Protein AF-A0A484MPZ4-F1 (afdb_monomer)

Secondary structure (DSSP, 8-state):
--HHHH-SHHHHHHHHEETTEE-HHHHHHHHS------TTHHHH--TTS-HHHHHHHHHHHTT-S--TTTTTTS--S--B-TTTSSSB--HHIIIIISHHHHHHHHHHHHHTT--S--S-HHHHHHHHHH-TTS-HHHHHHHHHHHHHHHHHHHHHHHHHHHH-----HHHHHHHHHHHHHHHHHHHHGGGS-STHHHHHHHHHTT--HHHHHHHHTT-HHHHHHHHHHHHHHHHHHTTTS----------------------------------

Nearest PDB structures (foldseek):
  8yf4-assembly1_B  TM=2.398E-01  e=2.066E+00  Homo sapiens
  5n9g-assembly2_F  TM=1.614E-01  e=9.880E+00  Homo sapiens

InterPro domains:
  IPR026960 Reverse transcriptase zinc-binding domain [PF13966] (24-105)

Foldseek 3Di:
DLCVQQPDPVRVQVQQDDPRHGNPVSVCVSVDDPDDDDPCLVLLDDPLADVLLSVLVVCLVVQNQPQLVVVPVDDDPDQAQLQASPDGTGSQCLCPVPPLNLLLQVLLCVVLVHDSDPSDLCVQSVVLVVPPVDDPLSSLLSSNLSSLSSSLSSVQSCCCVPVVDDDDSVVSSVVSVVVSVVSSCVVVCVVPDDPCVVVVVVVVVDDDPVVVVVVLVPDPVSVVVCVVCVVVVCSVPVPPPPDDDDDDDDDDDDDDDDDDDDDDDDDDDDDDDDD

Structure (mmCIF, N/CA/C/O backbone):
data_AF-A0A484MPZ4-F1
#
_entry.id   AF-A0A484MPZ4-F1
#
loop_
_atom_site.group_PDB
_atom_site.id
_atom_site.type_symbol
_atom_site.label_atom_id
_atom_site.label_alt_id
_atom_site.label_comp_id
_atom_site.label_asym_id
_atom_site.label_entity_id
_atom_site.label_seq_id
_atom_site.pdbx_PDB_ins_code
_atom_site.Cartn_x
_atom_site.Cartn_y
_atom_site.Cartn_z
_atom_site.occupancy
_atom_site.B_iso_or_equiv
_atom_site.auth_seq_id
_atom_site.auth_comp_id
_atom_site.auth_asym_id
_atom_site.auth_atom_id
_atom_site.pdbx_PDB_model_num
ATOM 1 N N . MET A 1 1 ? -5.594 23.023 -32.880 1.00 50.97 1 MET A N 1
ATOM 2 C CA . MET A 1 1 ? -4.690 22.456 -31.850 1.00 50.97 1 MET A CA 1
ATOM 3 C C . MET A 1 1 ? -3.350 21.997 -32.432 1.00 50.97 1 MET A C 1
ATOM 5 O O . MET A 1 1 ? -2.337 22.459 -31.937 1.00 50.97 1 MET A O 1
ATOM 9 N N . LEU A 1 2 ? -3.315 21.161 -33.483 1.00 50.75 2 LEU A N 1
ATOM 10 C CA . LEU A 1 2 ? -2.057 20.714 -34.120 1.00 50.75 2 LEU A CA 1
ATOM 11 C C . LEU A 1 2 ? -1.232 21.858 -34.746 1.00 50.75 2 LEU A C 1
ATOM 13 O O . LEU A 1 2 ? -0.073 22.023 -34.389 1.00 50.75 2 LEU A O 1
ATOM 17 N N . LEU A 1 3 ? -1.844 22.718 -35.571 1.00 53.84 3 LEU A N 1
ATOM 18 C CA . LEU A 1 3 ? -1.164 23.888 -36.166 1.00 53.84 3 LEU A CA 1
ATOM 19 C C . LEU A 1 3 ? -0.573 24.860 -35.119 1.00 53.84 3 LEU A C 1
ATOM 21 O O . LEU A 1 3 ? 0.440 25.497 -35.370 1.00 53.84 3 LEU A O 1
ATOM 25 N N . LEU A 1 4 ? -1.152 24.918 -33.912 1.00 58.91 4 LEU A N 1
ATOM 26 C CA . LEU A 1 4 ? -0.638 25.721 -32.789 1.00 58.91 4 LEU A CA 1
ATOM 27 C C . LEU A 1 4 ? 0.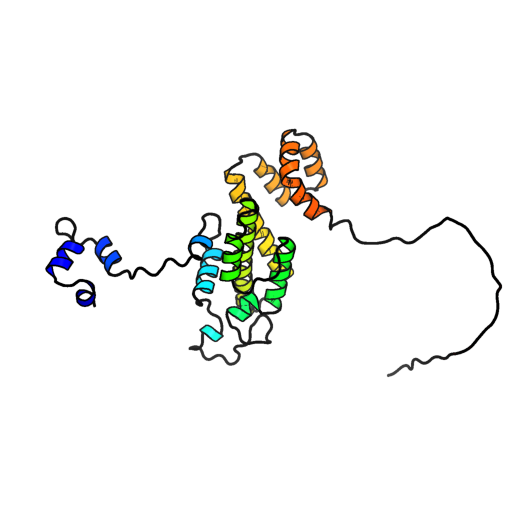593 25.104 -32.098 1.00 58.91 4 LEU A C 1
ATOM 29 O O . LEU A 1 4 ? 1.254 25.793 -31.330 1.00 58.91 4 LEU A O 1
ATOM 33 N N . LYS A 1 5 ? 0.889 23.819 -32.329 1.00 59.22 5 LYS A N 1
ATOM 34 C CA . LYS A 1 5 ? 2.083 23.132 -31.806 1.00 59.22 5 LYS A CA 1
ATOM 35 C C . LYS A 1 5 ? 3.226 23.041 -32.825 1.00 59.22 5 LYS A C 1
ATOM 37 O O . LYS A 1 5 ? 4.360 22.837 -32.4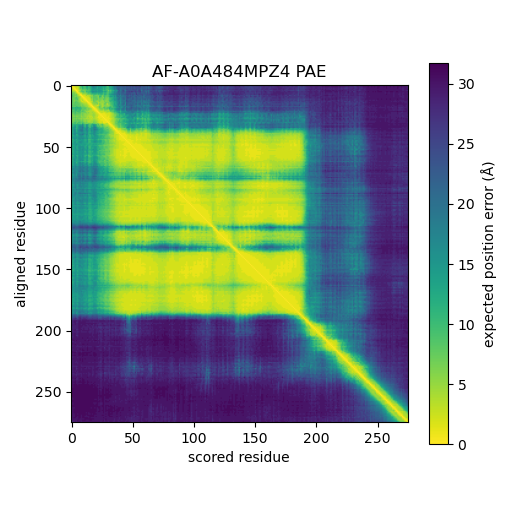06 1.00 59.22 5 LYS A O 1
ATOM 42 N N . CYS A 1 6 ? 2.926 23.105 -34.124 1.00 56.38 6 CYS A N 1
ATOM 43 C CA . CYS A 1 6 ? 3.803 22.559 -35.170 1.00 56.38 6 CYS A CA 1
ATOM 44 C C . CYS A 1 6 ? 4.086 23.502 -36.346 1.00 56.38 6 CYS A C 1
ATOM 46 O O . CYS A 1 6 ? 4.711 23.075 -37.310 1.00 56.38 6 CYS A O 1
ATOM 48 N N . GLY A 1 7 ? 3.626 24.754 -36.291 1.00 66.44 7 GLY A N 1
ATOM 49 C CA . GLY A 1 7 ? 3.920 25.732 -37.336 1.00 66.44 7 GLY A CA 1
ATOM 50 C C . GLY A 1 7 ? 3.228 25.425 -38.666 1.00 66.44 7 GLY A C 1
ATOM 51 O O . GLY A 1 7 ? 2.046 25.068 -38.704 1.00 66.44 7 GLY A O 1
ATOM 52 N N . ASN A 1 8 ? 3.952 25.640 -39.764 1.00 64.56 8 ASN A N 1
ATOM 53 C CA . ASN A 1 8 ? 3.384 25.635 -41.109 1.00 64.56 8 ASN A CA 1
ATOM 54 C C . ASN A 1 8 ? 3.116 24.219 -41.644 1.00 64.56 8 ASN A C 1
ATOM 56 O O . ASN A 1 8 ? 3.791 23.251 -41.304 1.00 64.56 8 ASN A O 1
ATOM 60 N N . ARG A 1 9 ? 2.148 24.103 -42.562 1.00 64.06 9 ARG A N 1
ATOM 61 C CA . ARG A 1 9 ? 1.716 22.816 -43.141 1.00 64.06 9 ARG A CA 1
ATOM 62 C C . ARG A 1 9 ? 2.863 21.994 -43.759 1.00 64.06 9 ARG A C 1
ATOM 64 O O . ARG A 1 9 ? 2.894 20.783 -43.577 1.00 64.06 9 ARG A O 1
ATOM 71 N N . LEU A 1 10 ? 3.812 22.652 -44.426 1.00 64.50 10 LEU A N 1
ATOM 72 C CA . LEU A 1 10 ? 4.999 22.022 -45.024 1.00 64.50 10 LEU A CA 1
ATOM 73 C C . LEU A 1 10 ? 5.975 21.444 -43.981 1.00 64.50 10 LEU A C 1
ATOM 75 O O . LEU A 1 10 ? 6.584 20.405 -44.224 1.00 64.50 10 LEU A O 1
ATOM 79 N N . GLU A 1 11 ? 6.117 22.074 -42.810 1.00 63.19 11 GLU A N 1
ATOM 80 C CA . GLU A 1 11 ? 6.886 21.492 -41.698 1.00 63.19 11 GLU A CA 1
ATOM 81 C C . GLU A 1 11 ? 6.174 20.269 -41.127 1.00 63.19 11 GLU A C 1
ATOM 83 O O . GLU A 1 11 ? 6.819 19.262 -40.848 1.00 63.19 11 GLU A O 1
ATOM 88 N N . LEU A 1 12 ? 4.845 20.329 -41.009 1.00 67.69 12 LEU A N 1
ATOM 89 C CA . LEU A 1 12 ? 4.035 19.222 -40.513 1.00 67.69 12 LEU A CA 1
ATOM 90 C C . LEU A 1 12 ? 4.122 17.987 -41.427 1.00 67.69 12 LEU A C 1
ATOM 92 O O . LEU A 1 12 ? 4.297 16.880 -40.928 1.00 67.69 12 LEU A O 1
ATOM 96 N N . GLU A 1 13 ? 4.036 18.160 -42.749 1.00 65.88 13 GLU A N 1
ATOM 97 C CA . GLU A 1 13 ? 4.144 17.058 -43.719 1.00 65.88 13 GLU A CA 1
ATOM 98 C C . GLU A 1 13 ? 5.550 16.414 -43.676 1.00 65.88 13 GLU A C 1
ATOM 100 O O . GLU A 1 13 ? 5.661 15.193 -43.562 1.00 65.88 13 GLU A O 1
ATOM 105 N N . ASN A 1 14 ? 6.623 17.213 -43.603 1.00 69.25 14 ASN A N 1
ATOM 106 C CA . ASN A 1 14 ? 7.994 16.704 -43.428 1.00 69.25 14 ASN A CA 1
ATOM 107 C C . ASN A 1 14 ? 8.241 16.032 -42.058 1.00 69.25 14 ASN A C 1
ATOM 109 O O . ASN A 1 14 ? 9.037 15.098 -41.957 1.00 69.25 14 ASN A O 1
ATOM 113 N N . GLN A 1 15 ? 7.574 16.489 -40.991 1.00 69.12 15 GLN A N 1
ATOM 114 C CA . GLN A 1 15 ? 7.695 15.914 -39.644 1.00 69.12 15 GLN A CA 1
ATOM 115 C C . GLN A 1 15 ? 6.807 14.689 -39.404 1.00 69.12 15 GLN A C 1
ATOM 117 O O . GLN A 1 15 ? 7.052 13.965 -38.440 1.00 69.12 15 GLN A O 1
ATOM 122 N N . LEU A 1 16 ? 5.779 14.451 -40.223 1.00 71.75 16 LEU A N 1
ATOM 123 C CA . LEU A 1 16 ? 4.833 13.345 -40.036 1.00 71.75 16 LEU A CA 1
ATOM 124 C C . LEU A 1 16 ? 4.977 12.223 -41.059 1.00 71.75 16 LEU A C 1
ATOM 126 O O . LEU A 1 16 ? 4.617 11.092 -40.735 1.00 71.75 16 LEU A O 1
ATOM 130 N N . CYS A 1 17 ? 5.506 12.493 -42.251 1.00 74.88 17 CYS A N 1
ATOM 131 C CA . CYS A 1 17 ? 5.631 11.474 -43.285 1.00 74.88 17 CYS A CA 1
ATOM 132 C C . CYS A 1 17 ? 6.978 10.732 -43.244 1.00 74.88 17 CYS A C 1
ATOM 134 O O . CYS A 1 17 ? 8.002 11.277 -42.829 1.00 74.88 17 CYS A O 1
ATOM 136 N N . ASP A 1 18 ? 6.977 9.480 -43.694 1.00 74.44 18 ASP A N 1
ATOM 137 C CA . ASP A 1 18 ? 8.150 8.707 -44.108 1.00 74.44 18 ASP A CA 1
ATOM 138 C C . ASP A 1 18 ? 7.922 8.307 -45.573 1.00 74.44 18 ASP A C 1
ATOM 140 O O . ASP A 1 18 ? 6.880 7.747 -45.898 1.00 74.44 18 ASP A O 1
ATOM 144 N N . LEU A 1 19 ? 8.847 8.652 -46.479 1.00 71.62 19 LEU A N 1
ATOM 145 C CA . LEU A 1 19 ? 8.739 8.378 -47.930 1.00 71.62 19 LEU A CA 1
ATOM 146 C C . LEU A 1 19 ? 7.427 8.856 -48.607 1.00 71.62 19 LEU A C 1
ATOM 148 O O . LEU A 1 19 ? 7.063 8.368 -49.671 1.00 71.62 19 LEU A O 1
ATOM 152 N N . GLY A 1 20 ? 6.741 9.841 -48.018 1.00 70.94 20 GLY A N 1
ATOM 153 C CA . GLY A 1 20 ? 5.472 10.391 -48.517 1.00 70.94 20 GLY A CA 1
ATOM 154 C C . GLY A 1 20 ? 4.212 9.818 -47.855 1.00 70.94 20 GLY A C 1
ATOM 155 O O . GLY A 1 20 ? 3.146 10.409 -48.004 1.00 70.94 20 GLY A O 1
ATOM 156 N N . GLU A 1 21 ? 4.320 8.747 -47.064 1.00 77.75 21 GLU A N 1
ATOM 157 C CA . GLU A 1 21 ? 3.202 8.189 -46.292 1.00 77.75 21 GLU A CA 1
ATOM 158 C C . GLU A 1 21 ? 3.198 8.693 -44.845 1.00 77.75 21 GLU A C 1
ATOM 160 O O . GLU A 1 21 ? 4.248 8.844 -44.221 1.00 77.75 21 GLU A O 1
ATOM 165 N N . ILE A 1 22 ? 2.010 8.937 -44.278 1.00 79.31 22 ILE A N 1
ATOM 166 C CA . ILE A 1 22 ? 1.865 9.436 -42.903 1.00 79.31 22 ILE A CA 1
ATOM 167 C C . ILE A 1 22 ? 2.247 8.338 -41.901 1.00 79.31 22 ILE A C 1
ATOM 169 O O . ILE A 1 22 ? 1.547 7.339 -41.734 1.00 79.31 22 ILE A O 1
ATOM 173 N N . SER A 1 23 ? 3.323 8.575 -41.156 1.00 83.19 23 SER A N 1
ATOM 174 C CA . SER A 1 23 ? 3.842 7.661 -40.145 1.00 83.19 23 SER A CA 1
ATOM 175 C C . SER A 1 23 ? 3.036 7.782 -38.851 1.00 83.19 23 SER A C 1
ATOM 177 O O . SER A 1 23 ? 3.178 8.745 -38.088 1.00 83.19 23 SER A O 1
ATOM 179 N N . ALA A 1 24 ? 2.191 6.786 -38.568 1.00 80.12 24 ALA A N 1
ATOM 180 C CA . ALA A 1 24 ? 1.358 6.747 -37.360 1.00 80.12 24 ALA A CA 1
ATOM 181 C C . ALA A 1 24 ? 2.177 6.919 -36.062 1.00 80.12 24 ALA A C 1
ATOM 183 O O . ALA A 1 24 ? 1.707 7.538 -35.106 1.00 80.12 24 ALA A O 1
ATOM 184 N N . THR A 1 25 ? 3.427 6.442 -36.048 1.00 80.31 25 THR A N 1
ATOM 185 C CA . THR A 1 25 ? 4.382 6.614 -34.943 1.00 80.31 25 THR A CA 1
ATOM 186 C C . THR A 1 25 ? 4.733 8.085 -34.714 1.00 80.31 25 THR A C 1
ATOM 188 O O . THR A 1 25 ? 4.654 8.559 -33.580 1.00 80.31 25 THR A O 1
ATOM 191 N N . LYS A 1 26 ? 5.060 8.835 -35.779 1.00 80.50 26 LYS A N 1
ATOM 192 C CA . LYS A 1 26 ? 5.384 10.270 -35.690 1.00 80.50 26 LYS A CA 1
ATOM 193 C C . LYS A 1 26 ? 4.167 11.086 -35.254 1.00 80.50 26 LYS A C 1
ATOM 195 O O . LYS A 1 26 ? 4.280 11.929 -34.366 1.00 80.50 26 LYS A O 1
ATOM 200 N N . VAL A 1 27 ? 2.986 10.774 -35.798 1.00 82.25 27 VAL A N 1
ATOM 201 C CA . VAL A 1 27 ? 1.707 11.380 -35.381 1.00 82.25 27 VAL A CA 1
ATOM 202 C C . VAL A 1 27 ? 1.441 11.135 -33.893 1.00 82.25 27 VAL A C 1
ATOM 204 O O . VAL A 1 27 ? 1.085 12.063 -33.162 1.00 82.25 27 VAL A O 1
ATOM 207 N N . TYR A 1 28 ? 1.646 9.904 -33.418 1.00 77.50 28 TYR A N 1
ATOM 208 C CA . TYR A 1 28 ? 1.470 9.552 -32.012 1.00 77.50 28 TYR A CA 1
ATOM 209 C C . TYR A 1 28 ? 2.444 10.309 -31.100 1.00 77.50 28 TYR A C 1
ATOM 211 O O . TYR A 1 28 ? 2.007 10.878 -30.099 1.00 77.50 28 TYR A O 1
ATOM 219 N N . ASP A 1 29 ? 3.731 10.380 -31.449 1.00 78.69 29 ASP A N 1
ATOM 220 C CA . ASP A 1 29 ? 4.737 11.107 -30.664 1.00 78.69 29 ASP A CA 1
ATOM 221 C C . ASP A 1 29 ? 4.500 12.628 -30.633 1.00 78.69 29 ASP A C 1
ATOM 223 O O . ASP A 1 29 ? 4.772 13.267 -29.615 1.00 78.69 29 ASP A O 1
ATOM 227 N N . LEU A 1 30 ? 3.935 13.200 -31.701 1.00 77.44 30 LEU A N 1
ATOM 228 C CA . LEU A 1 30 ? 3.544 14.612 -31.785 1.00 77.44 30 LEU A CA 1
ATOM 229 C C . LEU A 1 30 ? 2.331 14.941 -30.892 1.00 77.44 30 LEU A C 1
ATOM 231 O O . LEU A 1 30 ? 2.292 15.955 -30.179 1.00 77.44 30 LEU A O 1
ATOM 235 N N . LEU A 1 31 ? 1.317 14.070 -30.924 1.00 78.25 31 LEU A N 1
ATOM 236 C CA . LEU A 1 31 ? 0.109 14.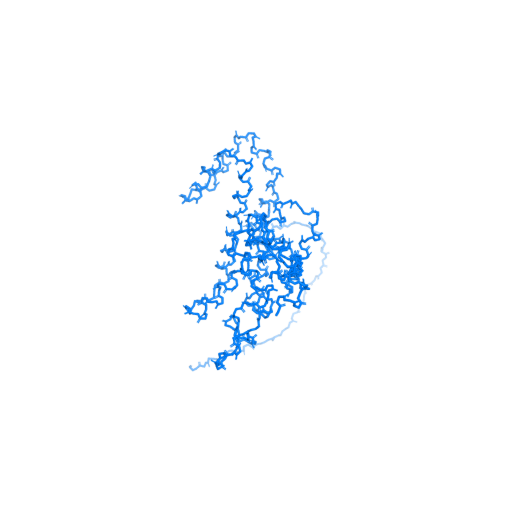191 -30.106 1.00 78.25 31 LEU A CA 1
ATOM 237 C C . LEU A 1 31 ? 0.407 13.939 -28.622 1.00 78.25 31 LEU A C 1
ATOM 239 O O . LEU A 1 31 ? -0.144 14.622 -27.751 1.00 78.25 31 LEU A O 1
ATOM 243 N N . ARG A 1 32 ? 1.308 12.998 -28.325 1.00 76.94 32 ARG A N 1
ATOM 244 C CA . ARG A 1 32 ? 1.726 12.615 -26.975 1.00 76.94 32 ARG A CA 1
ATOM 245 C C . ARG A 1 32 ? 2.478 13.749 -26.278 1.00 76.94 32 ARG A C 1
ATOM 247 O O . ARG A 1 32 ? 3.683 13.931 -26.427 1.00 76.94 32 ARG A O 1
ATOM 254 N N . THR A 1 33 ? 1.795 14.438 -25.369 1.00 71.94 33 THR A N 1
ATOM 255 C CA . THR A 1 33 ? 2.464 15.303 -24.389 1.00 71.94 33 THR A CA 1
ATOM 256 C C . THR A 1 33 ? 3.406 14.462 -23.516 1.00 71.94 33 THR A C 1
ATOM 258 O O . THR A 1 33 ? 2.961 13.634 -22.716 1.00 71.94 33 THR A O 1
ATOM 261 N N . ARG A 1 34 ? 4.722 14.669 -23.661 1.00 66.38 34 ARG A N 1
ATOM 262 C CA . ARG A 1 34 ? 5.758 14.018 -22.845 1.00 66.38 34 ARG A CA 1
ATOM 263 C C . ARG A 1 34 ? 5.712 14.561 -21.412 1.00 66.38 34 ARG A C 1
ATOM 265 O O . ARG A 1 34 ? 6.372 15.540 -21.089 1.00 66.38 34 ARG A O 1
ATOM 272 N N . ALA A 1 35 ? 4.914 13.927 -20.556 1.00 69.44 35 ALA A N 1
ATOM 273 C CA . ALA A 1 35 ? 4.897 14.223 -19.126 1.00 69.44 35 ALA A CA 1
ATOM 274 C C . ALA A 1 35 ? 6.238 13.856 -18.463 1.00 69.44 35 ALA A C 1
ATOM 276 O O . ALA A 1 35 ? 6.865 12.858 -18.827 1.00 69.44 35 ALA A O 1
ATOM 277 N N . GLU A 1 36 ? 6.645 14.630 -17.455 1.00 76.50 36 GLU A N 1
ATOM 278 C CA . GLU A 1 36 ? 7.882 14.393 -16.706 1.00 76.50 36 GLU A CA 1
ATOM 279 C C . GLU A 1 36 ? 7.947 12.979 -16.109 1.00 76.50 36 GLU A C 1
ATOM 281 O O . GLU A 1 36 ? 6.983 12.461 -15.529 1.00 76.50 36 GLU A O 1
ATOM 286 N N . VAL A 1 37 ? 9.121 12.349 -16.206 1.00 72.38 37 VAL A N 1
ATOM 287 C CA . VAL A 1 37 ? 9.344 10.986 -15.706 1.00 72.38 37 VAL A CA 1
ATOM 288 C C . VAL A 1 37 ? 9.471 11.000 -14.182 1.00 72.38 37 VAL A C 1
ATOM 290 O O . VAL A 1 37 ? 10.565 11.027 -13.620 1.00 72.38 37 VAL A O 1
ATOM 293 N N . ARG A 1 38 ? 8.325 10.941 -13.498 1.00 81.75 38 ARG A N 1
ATOM 294 C CA . ARG A 1 38 ? 8.242 10.894 -12.030 1.00 81.75 38 ARG A CA 1
ATOM 295 C C . ARG A 1 38 ? 9.093 9.743 -11.453 1.00 81.75 38 ARG A C 1
ATOM 297 O O . ARG A 1 38 ? 8.870 8.585 -11.828 1.00 81.75 38 ARG A O 1
ATOM 304 N N . PRO A 1 39 ? 10.017 9.998 -10.500 1.00 78.81 39 PRO A N 1
ATOM 305 C CA . PRO A 1 39 ? 10.964 8.991 -10.002 1.00 78.81 39 PRO A CA 1
ATOM 306 C C . PRO A 1 39 ? 10.334 7.721 -9.413 1.00 78.81 39 PRO A C 1
ATOM 308 O O . PRO A 1 39 ? 10.970 6.661 -9.394 1.00 78.81 39 PRO A O 1
ATOM 311 N N . TRP A 1 40 ? 9.103 7.795 -8.896 1.00 84.69 40 TRP A N 1
ATOM 312 C CA . TRP A 1 40 ? 8.384 6.637 -8.358 1.00 84.69 40 TRP A CA 1
ATOM 313 C C . TRP A 1 40 ? 7.971 5.625 -9.438 1.00 84.69 40 TRP A C 1
ATOM 315 O O . TRP A 1 40 ? 7.910 4.436 -9.131 1.00 84.69 40 TRP A O 1
ATOM 325 N N . MET A 1 41 ? 7.813 6.023 -10.710 1.00 87.56 41 MET A N 1
ATOM 326 C CA . MET A 1 41 ? 7.468 5.084 -11.792 1.00 87.56 41 MET A CA 1
ATOM 327 C C . MET A 1 41 ? 8.537 3.993 -11.947 1.00 87.56 41 MET A C 1
ATOM 329 O O . MET A 1 41 ? 8.226 2.805 -11.896 1.00 87.56 41 MET A O 1
ATOM 333 N N . LYS A 1 42 ? 9.820 4.379 -12.011 1.00 86.31 42 LYS A N 1
ATOM 334 C CA . LYS A 1 42 ? 10.955 3.434 -12.069 1.00 86.31 42 LYS A CA 1
ATOM 335 C C . LYS A 1 42 ? 11.117 2.585 -10.797 1.00 86.31 42 LYS A C 1
ATOM 337 O O . LYS A 1 42 ? 11.908 1.639 -10.805 1.00 86.31 42 LYS A O 1
ATOM 342 N N . ALA A 1 43 ? 10.438 2.939 -9.702 1.00 86.75 43 ALA A N 1
ATOM 343 C CA . ALA A 1 43 ? 10.475 2.202 -8.443 1.00 86.75 43 ALA A CA 1
ATOM 344 C C . ALA A 1 43 ? 9.361 1.147 -8.347 1.00 86.75 43 ALA A C 1
ATOM 346 O O . ALA A 1 43 ? 9.647 0.058 -7.863 1.00 86.75 43 ALA A O 1
ATOM 347 N N . ILE A 1 44 ? 8.142 1.433 -8.823 1.00 91.44 44 ILE A N 1
ATOM 348 C CA . ILE A 1 44 ? 7.014 0.480 -8.780 1.00 91.44 44 ILE A CA 1
ATOM 349 C C . ILE A 1 44 ? 7.000 -0.516 -9.943 1.00 91.44 44 ILE A C 1
ATOM 351 O O . ILE A 1 44 ? 6.525 -1.635 -9.771 1.00 91.44 44 ILE A O 1
ATOM 355 N N . TRP A 1 45 ? 7.526 -0.140 -11.111 1.00 92.06 45 TRP A N 1
ATOM 356 C CA . TRP A 1 45 ? 7.597 -1.019 -12.279 1.00 92.06 45 TRP A CA 1
ATOM 357 C C . TRP A 1 45 ? 8.950 -1.746 -12.303 1.00 92.06 45 TRP A C 1
ATOM 359 O O . TRP A 1 45 ? 9.950 -1.222 -12.799 1.00 92.06 45 TRP A O 1
ATOM 369 N N . LYS A 1 46 ? 8.989 -2.951 -11.722 1.00 90.06 46 LYS A N 1
ATOM 370 C CA . LYS A 1 46 ? 10.101 -3.914 -11.813 1.00 90.06 46 LYS A CA 1
ATOM 371 C C . LYS A 1 46 ? 9.545 -5.282 -12.193 1.00 90.06 46 LYS A C 1
ATOM 373 O O . LYS A 1 46 ? 8.471 -5.631 -11.724 1.00 90.06 46 LYS A O 1
ATOM 378 N N . SER A 1 47 ? 10.306 -6.059 -12.962 1.00 90.38 47 SER A N 1
ATOM 379 C CA . SER A 1 47 ? 9.926 -7.401 -13.438 1.00 90.38 47 SER A CA 1
ATOM 380 C C . SER A 1 47 ? 9.474 -8.352 -12.326 1.00 90.38 47 SER A C 1
ATOM 382 O O . SER A 1 47 ? 8.543 -9.123 -12.518 1.00 90.38 47 SER A O 1
ATOM 384 N N . TYR A 1 48 ? 10.095 -8.266 -11.148 1.00 89.94 48 TYR A N 1
ATOM 385 C CA . TYR A 1 48 ? 9.754 -9.100 -9.997 1.00 89.94 48 TYR A CA 1
ATOM 386 C C . TYR A 1 48 ? 8.516 -8.648 -9.209 1.00 89.94 48 TYR A C 1
ATOM 388 O O . TYR A 1 48 ? 8.092 -9.357 -8.304 1.00 89.94 48 TYR A O 1
ATOM 396 N N . ILE A 1 49 ? 7.956 -7.463 -9.469 1.00 93.62 49 ILE A N 1
ATOM 397 C CA . ILE A 1 49 ? 6.800 -6.962 -8.717 1.00 93.62 49 ILE A CA 1
ATOM 398 C C . ILE A 1 49 ? 5.528 -7.416 -9.445 1.00 93.62 49 ILE A C 1
ATOM 400 O O . ILE A 1 49 ? 5.350 -7.053 -10.608 1.00 93.62 49 ILE A O 1
ATOM 404 N N . PRO A 1 50 ? 4.618 -8.169 -8.793 1.00 94.56 50 PRO A N 1
ATOM 405 C CA . PRO A 1 50 ? 3.346 -8.548 -9.396 1.00 94.56 50 PRO A CA 1
ATOM 406 C C . PRO A 1 50 ? 2.588 -7.320 -9.932 1.00 94.56 50 PRO A C 1
ATOM 408 O O . PRO A 1 50 ? 2.363 -6.384 -9.156 1.00 94.56 50 PRO A O 1
ATOM 411 N N . PRO A 1 51 ? 2.125 -7.316 -11.200 1.00 94.81 51 PRO A N 1
ATOM 412 C CA . PRO A 1 51 ? 1.523 -6.134 -11.827 1.00 94.81 51 PRO A CA 1
ATOM 413 C C . PRO A 1 51 ? 0.375 -5.509 -11.027 1.00 94.81 51 PRO A C 1
ATOM 415 O O . PRO A 1 51 ? 0.242 -4.290 -10.995 1.00 94.81 51 PRO A O 1
ATOM 418 N N . ARG A 1 52 ? -0.405 -6.323 -10.302 1.00 95.50 52 ARG A N 1
ATOM 419 C CA . ARG A 1 52 ? -1.477 -5.866 -9.399 1.00 95.50 52 ARG A CA 1
ATOM 420 C C . ARG A 1 52 ? -0.989 -4.932 -8.276 1.00 95.50 52 ARG A C 1
ATOM 422 O O . ARG A 1 52 ? -1.694 -3.987 -7.931 1.00 95.50 52 ARG A O 1
ATOM 429 N N . TYR A 1 53 ? 0.215 -5.151 -7.736 1.00 96.25 53 TYR A N 1
ATOM 430 C CA . TYR A 1 53 ? 0.808 -4.289 -6.705 1.00 96.25 53 TYR A CA 1
ATOM 431 C C . TYR A 1 53 ? 1.313 -2.982 -7.330 1.00 96.25 53 TYR A C 1
ATOM 433 O O . TYR A 1 53 ? 1.018 -1.901 -6.823 1.00 96.25 53 TYR A O 1
ATOM 441 N N . SER A 1 54 ? 2.007 -3.066 -8.472 1.00 95.06 54 SER A N 1
ATOM 442 C CA . SER A 1 54 ? 2.483 -1.895 -9.222 1.00 95.06 54 SER A CA 1
ATOM 443 C C . SER A 1 54 ? 1.335 -1.003 -9.703 1.00 95.06 54 SER A C 1
ATOM 445 O O . SER A 1 54 ? 1.415 0.215 -9.575 1.00 95.06 54 SER A O 1
ATOM 447 N N . PHE A 1 55 ? 0.247 -1.594 -10.201 1.00 94.19 55 PHE A N 1
ATOM 448 C CA . PHE A 1 55 ? -0.941 -0.877 -10.663 1.00 94.19 55 PHE A CA 1
ATOM 449 C C . PHE A 1 55 ? -1.686 -0.189 -9.512 1.00 94.19 55 PHE A C 1
ATOM 451 O O . PHE A 1 55 ? -2.000 0.997 -9.609 1.00 94.19 55 PHE A O 1
ATOM 458 N N . CYS A 1 56 ? -1.893 -0.885 -8.387 1.00 95.06 56 CYS A N 1
ATOM 459 C CA . CYS A 1 56 ? -2.475 -0.280 -7.188 1.00 95.06 56 CYS A CA 1
ATOM 460 C C . CYS A 1 56 ? -1.625 0.901 -6.693 1.00 95.06 56 CYS A C 1
ATOM 462 O O . CYS A 1 56 ? -2.145 1.991 -6.466 1.00 95.06 56 CYS A O 1
ATOM 464 N N . ALA A 1 57 ? -0.304 0.723 -6.607 1.00 94.25 57 ALA A N 1
ATOM 465 C CA . ALA A 1 57 ? 0.611 1.794 -6.236 1.00 94.25 57 ALA A CA 1
ATOM 466 C C . ALA A 1 57 ? 0.562 2.975 -7.221 1.00 94.25 57 ALA A C 1
ATOM 468 O O . ALA A 1 57 ? 0.537 4.123 -6.789 1.00 94.25 57 ALA A O 1
ATOM 469 N N . TRP A 1 58 ? 0.493 2.723 -8.532 1.00 94.12 58 TRP A N 1
ATOM 470 C CA . TRP A 1 58 ? 0.343 3.763 -9.556 1.00 94.12 58 TRP A CA 1
ATOM 471 C C . TRP A 1 58 ? -0.943 4.588 -9.376 1.00 94.12 58 TRP A C 1
ATOM 473 O O . TRP A 1 58 ? -0.894 5.813 -9.500 1.00 94.12 58 TRP A O 1
ATOM 483 N N . LEU A 1 59 ? -2.069 3.954 -9.022 1.00 93.19 59 LEU A N 1
ATOM 484 C CA . LEU A 1 59 ? -3.310 4.663 -8.685 1.00 93.19 59 LEU A CA 1
ATOM 485 C C . LEU A 1 59 ? -3.154 5.524 -7.422 1.00 93.19 59 LEU A C 1
ATOM 487 O O . LEU A 1 59 ? -3.570 6.684 -7.435 1.00 93.19 59 LEU A O 1
ATOM 491 N N . ILE A 1 60 ? -2.508 5.001 -6.371 1.00 92.44 60 ILE A N 1
ATOM 492 C CA . ILE A 1 60 ? -2.204 5.749 -5.136 1.00 92.44 60 ILE A CA 1
ATOM 493 C C . ILE A 1 60 ? -1.355 6.986 -5.467 1.00 92.44 60 ILE A C 1
ATOM 495 O O . ILE A 1 60 ? -1.727 8.105 -5.126 1.00 92.44 60 ILE A O 1
ATOM 499 N N . PHE A 1 61 ? -0.262 6.812 -6.217 1.00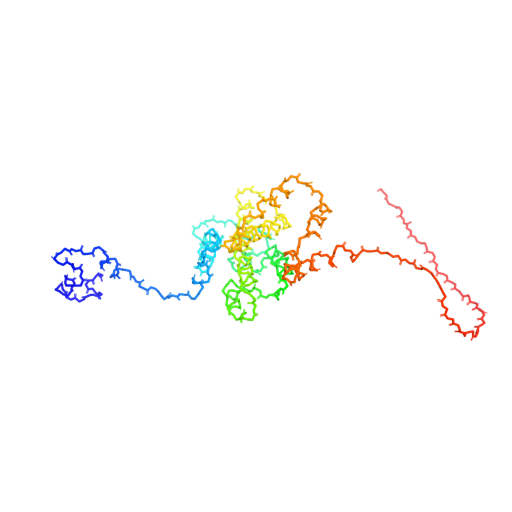 90.81 61 PHE A N 1
ATOM 500 C CA . PHE A 1 61 ? 0.646 7.896 -6.613 1.00 90.81 61 PHE A CA 1
ATOM 501 C C . PHE A 1 61 ? 0.004 8.991 -7.467 1.00 90.81 61 PHE A C 1
ATOM 503 O O . PHE A 1 61 ? 0.495 10.120 -7.490 1.00 90.81 61 PHE A O 1
ATOM 510 N N . ARG A 1 62 ? -1.068 8.669 -8.192 1.00 89.25 62 ARG A N 1
ATOM 511 C CA . ARG A 1 62 ? -1.824 9.635 -8.997 1.00 89.25 62 ARG A CA 1
ATOM 512 C C . ARG A 1 62 ? -3.000 10.271 -8.254 1.00 89.25 62 ARG A C 1
ATOM 514 O O . ARG A 1 62 ? -3.677 11.098 -8.861 1.00 89.25 62 ARG A O 1
ATOM 521 N N . ASN A 1 63 ? -3.255 9.880 -7.003 1.00 89.25 63 ASN A N 1
ATOM 522 C CA . ASN A 1 63 ? -4.495 10.165 -6.277 1.00 89.25 63 ASN A CA 1
ATOM 523 C C . ASN A 1 63 ? -5.744 9.785 -7.106 1.00 89.25 63 ASN A C 1
ATOM 525 O O . ASN A 1 63 ? -6.657 10.582 -7.310 1.00 89.25 63 ASN A O 1
ATOM 529 N N . ARG A 1 64 ? -5.721 8.573 -7.681 1.00 89.75 64 ARG A N 1
ATOM 530 C CA . ARG A 1 64 ? -6.786 7.985 -8.521 1.00 89.75 64 ARG A CA 1
ATOM 531 C C . ARG A 1 64 ? -7.303 6.646 -7.976 1.00 89.75 64 ARG A C 1
ATOM 533 O O . ARG A 1 64 ? -7.961 5.908 -8.701 1.00 89.75 64 ARG A O 1
ATOM 540 N N . ILE A 1 65 ? -7.004 6.326 -6.716 1.00 90.75 65 ILE A N 1
ATOM 541 C CA . ILE A 1 65 ? -7.746 5.301 -5.969 1.00 90.75 65 ILE A CA 1
ATOM 542 C C . ILE A 1 65 ? -9.159 5.846 -5.699 1.00 90.75 65 ILE A C 1
ATOM 544 O O . ILE A 1 65 ? -9.255 6.985 -5.243 1.00 90.75 65 ILE A O 1
ATOM 548 N N . PRO A 1 66 ? -10.233 5.072 -5.947 1.00 89.62 66 PRO A N 1
ATOM 549 C CA . PRO A 1 66 ? -11.604 5.507 -5.703 1.00 89.62 66 PRO A CA 1
ATOM 550 C C . PRO A 1 66 ? -11.967 5.426 -4.208 1.00 89.62 66 PRO A C 1
ATOM 552 O O . PRO A 1 66 ? -12.717 4.549 -3.784 1.00 89.62 66 PRO A O 1
ATOM 555 N N . THR A 1 67 ? -11.422 6.337 -3.399 1.00 89.88 67 THR A N 1
ATOM 556 C CA . THR A 1 67 ? -11.917 6.588 -2.034 1.00 89.88 67 THR A CA 1
ATOM 557 C C . THR A 1 67 ? -13.229 7.373 -2.065 1.00 89.88 67 THR A C 1
ATOM 559 O O . THR A 1 67 ? -13.486 8.097 -3.033 1.00 89.88 67 THR A O 1
ATOM 562 N N . LYS A 1 68 ? -14.035 7.315 -0.997 1.00 89.44 68 LYS A N 1
ATOM 563 C CA . LYS A 1 68 ? -15.303 8.068 -0.893 1.00 89.44 68 LYS A CA 1
ATOM 564 C C . LYS A 1 68 ? -15.130 9.572 -1.136 1.00 89.44 68 LYS A C 1
ATOM 566 O O . LYS A 1 68 ? -15.939 10.178 -1.829 1.00 89.44 68 LYS A O 1
ATOM 571 N N . THR A 1 69 ? -14.040 10.160 -0.639 1.00 87.62 69 THR A N 1
ATOM 572 C CA . THR A 1 69 ? -13.683 11.572 -0.895 1.00 87.62 69 THR A CA 1
ATOM 573 C C . THR A 1 69 ? -13.378 11.866 -2.363 1.00 87.62 69 THR A C 1
ATOM 575 O O . THR A 1 69 ? -13.774 12.905 -2.884 1.00 87.62 69 THR A O 1
ATOM 578 N N . SER A 1 70 ? -12.705 10.952 -3.071 1.00 85.56 70 SER A N 1
ATOM 579 C CA . SER A 1 70 ? -12.418 11.126 -4.503 1.00 85.56 70 SER A CA 1
ATOM 580 C C . SER A 1 70 ? -13.688 11.040 -5.364 1.00 85.56 70 SER A C 1
ATOM 582 O O . SER A 1 70 ? -13.809 11.747 -6.368 1.00 85.56 70 SER A O 1
ATOM 584 N N . LEU A 1 71 ? -14.667 10.242 -4.923 1.00 87.12 71 LEU A N 1
ATOM 585 C CA . LEU A 1 71 ? -15.976 10.023 -5.546 1.00 87.12 71 LEU A CA 1
ATOM 586 C C . LEU A 1 71 ? -17.000 11.117 -5.182 1.00 87.12 71 LEU A C 1
ATOM 588 O O . LEU A 1 71 ? -18.192 10.851 -5.089 1.00 87.12 71 LEU A O 1
ATOM 592 N N . HIS A 1 72 ? -16.546 12.361 -5.009 1.00 81.00 72 HIS A N 1
ATOM 593 C CA . HIS A 1 72 ? -17.363 13.536 -4.673 1.00 81.00 72 HIS A CA 1
ATOM 594 C C . HIS A 1 72 ? -18.602 13.758 -5.567 1.00 81.00 72 HIS A C 1
ATOM 596 O O . HIS A 1 72 ? -19.573 14.357 -5.115 1.00 81.00 72 HIS A O 1
ATOM 602 N N . PHE A 1 73 ? -18.571 13.276 -6.815 1.00 86.38 73 PHE A N 1
ATOM 603 C CA . PHE A 1 73 ? -19.675 13.340 -7.780 1.00 86.38 73 PHE A CA 1
ATOM 604 C C . PHE A 1 73 ? -20.796 12.317 -7.515 1.00 86.38 73 PHE A C 1
ATOM 606 O O . PHE A 1 73 ? -21.843 12.383 -8.152 1.00 86.38 73 PHE A O 1
ATOM 613 N N . ILE A 1 74 ? -20.585 11.368 -6.598 1.00 86.94 74 ILE A N 1
ATOM 614 C CA . ILE A 1 74 ? -21.592 10.411 -6.135 1.00 86.94 74 ILE A CA 1
ATOM 615 C C . ILE A 1 74 ? -22.149 10.918 -4.801 1.00 86.94 74 ILE A C 1
ATOM 617 O O . ILE A 1 74 ? -21.396 11.224 -3.869 1.00 86.94 74 ILE A O 1
ATOM 621 N N . ALA A 1 75 ? -23.476 10.990 -4.697 1.00 85.56 75 ALA A N 1
ATOM 622 C CA . ALA A 1 75 ? -24.146 11.249 -3.430 1.00 85.56 75 ALA A CA 1
ATOM 623 C C . ALA A 1 75 ? -23.900 10.070 -2.472 1.00 85.56 75 ALA A C 1
ATOM 625 O O . ALA A 1 75 ? -24.202 8.923 -2.794 1.00 85.56 75 ALA A O 1
ATOM 626 N N . MET A 1 76 ? -23.321 10.355 -1.307 1.00 87.19 76 MET A N 1
ATOM 627 C CA . MET A 1 76 ? -23.066 9.383 -0.244 1.00 87.19 76 MET A CA 1
ATOM 628 C C . MET A 1 76 ? -23.408 10.039 1.089 1.00 87.19 76 MET A C 1
ATOM 630 O O . MET A 1 76 ? -22.881 11.110 1.384 1.00 87.19 76 MET A O 1
ATOM 634 N N . GLU A 1 77 ? -24.248 9.389 1.892 1.00 82.88 77 GLU A N 1
ATOM 635 C CA . GLU A 1 77 ? -24.642 9.883 3.219 1.00 82.88 77 GLU A CA 1
ATOM 636 C C . GLU A 1 77 ? -23.463 9.880 4.201 1.00 82.88 77 GLU A C 1
ATOM 638 O O . GLU A 1 77 ? -23.282 10.824 4.964 1.00 82.88 77 GLU A O 1
ATOM 643 N N . ASN A 1 78 ? -22.617 8.844 4.144 1.00 88.31 78 ASN A N 1
ATOM 644 C CA . ASN A 1 78 ? -21.472 8.693 5.034 1.00 88.31 78 ASN A CA 1
ATOM 645 C C . ASN A 1 78 ? -20.144 8.552 4.269 1.00 88.31 78 ASN A C 1
ATOM 647 O O . ASN A 1 78 ? -19.873 7.522 3.640 1.00 88.31 78 ASN A O 1
ATOM 651 N N . ARG A 1 79 ? -19.269 9.561 4.399 1.00 91.50 79 ARG A N 1
ATOM 652 C CA . ARG A 1 79 ? -17.896 9.564 3.858 1.00 91.50 79 ARG A CA 1
ATOM 653 C C . ARG A 1 79 ? -16.820 9.035 4.817 1.00 91.50 79 ARG A C 1
ATOM 655 O O . ARG A 1 79 ? -15.648 9.044 4.443 1.00 91.50 79 ARG A O 1
ATOM 662 N N . SER A 1 80 ? -17.175 8.534 6.004 1.00 94.31 80 SER A N 1
ATOM 663 C CA . SER A 1 80 ? -16.198 7.951 6.933 1.00 94.31 80 SER A CA 1
ATOM 664 C C . SER A 1 80 ? -15.534 6.683 6.379 1.00 94.31 80 SER A C 1
ATOM 666 O O . SER A 1 80 ? -16.083 5.982 5.522 1.00 94.31 80 SER A O 1
ATOM 668 N N . CYS A 1 81 ? -14.310 6.425 6.835 1.00 95.25 81 CYS A N 1
ATOM 669 C CA . CYS A 1 81 ? -13.478 5.292 6.446 1.00 95.25 81 CYS A CA 1
ATOM 670 C C . CYS A 1 81 ? -14.085 3.961 6.900 1.00 95.25 81 CYS A C 1
ATOM 672 O O . CYS A 1 81 ? -14.282 3.752 8.093 1.00 95.25 81 CYS A O 1
ATOM 674 N N . GLU A 1 82 ? -14.289 3.021 5.976 1.00 94.25 82 GLU A N 1
ATOM 675 C CA . GLU A 1 82 ? -14.903 1.718 6.294 1.00 94.25 82 GLU A CA 1
ATOM 676 C C . GLU A 1 82 ? -14.030 0.801 7.162 1.00 94.25 82 GLU A C 1
ATOM 678 O O . GLU A 1 82 ? -14.488 -0.233 7.627 1.00 94.25 82 GLU A O 1
ATOM 683 N N . LEU A 1 83 ? -12.757 1.145 7.382 1.00 95.25 83 LEU A N 1
ATOM 684 C CA . LEU A 1 83 ? -11.856 0.341 8.212 1.00 95.25 83 LEU A CA 1
ATOM 685 C C . LEU A 1 83 ? -11.829 0.749 9.689 1.00 95.25 83 LEU A C 1
ATOM 687 O O . LEU A 1 83 ? -11.288 -0.007 10.495 1.00 95.25 83 LEU A O 1
ATOM 691 N N . CYS A 1 84 ? -12.315 1.942 10.039 1.00 94.56 84 CYS A N 1
ATOM 692 C CA . CYS A 1 84 ? -12.252 2.474 11.409 1.00 94.56 84 CYS A CA 1
ATOM 693 C C . CYS A 1 84 ? -13.480 3.297 11.827 1.00 94.56 84 CYS A C 1
ATOM 695 O O . CYS A 1 84 ? -13.651 3.554 13.014 1.00 94.56 84 CYS A O 1
ATOM 697 N N . HIS A 1 85 ? -14.288 3.755 10.868 1.00 93.81 85 HIS A N 1
ATOM 698 C CA . HIS A 1 85 ? -15.470 4.613 11.004 1.00 93.81 85 HIS A CA 1
ATOM 699 C C . HIS A 1 85 ? -15.270 5.957 11.746 1.00 93.81 85 HIS A C 1
ATOM 701 O O . HIS A 1 85 ? -16.247 6.666 11.973 1.00 93.81 85 HIS A O 1
ATOM 707 N N . LYS A 1 86 ? -14.024 6.343 12.074 1.00 92.69 86 LYS A N 1
ATOM 708 C CA . LYS A 1 86 ? -13.679 7.530 12.890 1.00 92.69 86 LYS A CA 1
ATOM 709 C C . LYS A 1 86 ? -13.430 8.820 12.097 1.00 92.69 86 LYS A C 1
ATOM 711 O O . LYS A 1 86 ? -13.788 9.894 12.564 1.00 92.69 86 LYS A O 1
ATOM 716 N N . GLU A 1 87 ? -12.811 8.731 10.921 1.00 93.88 87 GLU A N 1
ATOM 717 C CA . GLU A 1 87 ? -12.407 9.886 10.096 1.00 93.88 87 GLU A CA 1
ATOM 718 C C . GLU A 1 87 ? -12.907 9.744 8.652 1.00 93.88 87 GLU A C 1
ATOM 720 O O . GLU A 1 87 ? -13.288 8.652 8.221 1.00 93.88 87 GLU A O 1
ATOM 725 N N . GLU A 1 88 ? -12.878 10.835 7.880 1.00 93.88 88 GLU A N 1
ATOM 726 C CA . GLU A 1 88 ? -13.248 10.825 6.461 1.00 93.88 88 GLU A CA 1
ATOM 727 C C . GLU A 1 88 ? -12.267 9.994 5.612 1.00 93.88 88 GLU A C 1
ATOM 729 O O . GLU A 1 88 ? -11.043 10.058 5.763 1.00 93.88 88 GLU A O 1
ATOM 734 N N . GLU A 1 89 ? -12.797 9.210 4.671 1.00 94.12 89 GLU A N 1
ATOM 735 C CA . GLU A 1 89 ? -12.003 8.305 3.848 1.00 94.12 89 GLU A CA 1
ATOM 736 C C . GLU A 1 89 ? -11.220 9.045 2.751 1.00 94.12 89 GLU A C 1
ATOM 738 O O . GLU A 1 89 ? -11.596 9.072 1.575 1.00 94.12 89 GLU A O 1
ATOM 743 N N . THR A 1 90 ? -10.087 9.634 3.123 1.00 94.12 90 THR A N 1
ATOM 744 C CA . THR A 1 90 ? -9.062 10.103 2.181 1.00 94.12 90 THR A CA 1
ATOM 745 C C . THR A 1 90 ? -8.076 8.986 1.848 1.00 94.12 90 THR A C 1
ATOM 747 O O . THR A 1 90 ? -7.879 8.060 2.634 1.00 94.12 90 THR A O 1
ATOM 750 N N . GLY A 1 91 ? -7.388 9.075 0.704 1.00 92.00 91 GLY A N 1
ATOM 751 C CA . GLY A 1 91 ? -6.300 8.138 0.388 1.00 92.00 91 GLY A CA 1
ATOM 752 C C . GLY A 1 91 ? -5.172 8.184 1.430 1.00 92.00 91 GLY A C 1
ATOM 753 O O . GLY A 1 91 ? -4.617 7.151 1.792 1.00 92.00 91 GLY A O 1
ATOM 754 N N . GLN A 1 92 ? -4.878 9.372 1.968 1.00 92.69 92 GLN A N 1
ATOM 755 C CA . GLN A 1 92 ? -3.884 9.550 3.025 1.00 92.69 92 GLN A CA 1
ATOM 756 C C . GLN A 1 92 ? -4.308 8.848 4.323 1.00 92.69 92 GLN A C 1
ATOM 758 O O . GLN A 1 92 ? -3.525 8.073 4.872 1.00 92.69 92 GLN A O 1
ATOM 763 N N . HIS A 1 93 ? -5.553 9.059 4.766 1.00 94.69 93 HIS A N 1
ATOM 764 C CA . HIS A 1 93 ? -6.104 8.376 5.931 1.00 94.69 93 HIS A CA 1
ATOM 765 C C . HIS A 1 93 ? -6.101 6.859 5.717 1.00 94.69 93 HIS A C 1
ATOM 767 O O . HIS A 1 93 ? -5.444 6.136 6.464 1.00 94.69 93 HIS A O 1
ATOM 773 N N . LEU A 1 94 ? -6.749 6.382 4.649 1.00 95.62 94 LEU A N 1
ATOM 774 C CA . LEU A 1 94 ? -6.918 4.959 4.359 1.00 95.62 94 LEU A CA 1
ATOM 775 C C . LEU A 1 94 ? -5.592 4.188 4.368 1.00 95.62 94 LEU A C 1
ATOM 777 O O . LEU A 1 94 ? -5.531 3.093 4.923 1.00 95.62 94 LEU A O 1
ATOM 781 N N . PHE A 1 95 ? -4.529 4.736 3.774 1.00 94.50 95 PHE A N 1
ATOM 782 C CA . PHE A 1 95 ? -3.251 4.029 3.690 1.00 94.50 95 PHE A CA 1
ATOM 783 C C . PHE A 1 95 ? -2.301 4.278 4.864 1.00 94.50 95 PHE A C 1
ATOM 785 O O . PHE A 1 95 ? -1.480 3.397 5.098 1.00 94.50 95 PHE A O 1
ATOM 792 N N . PHE A 1 96 ? -2.364 5.407 5.584 1.00 92.00 96 PHE A N 1
ATOM 793 C CA . PHE A 1 96 ? -1.300 5.788 6.536 1.00 92.00 96 PHE A CA 1
ATOM 794 C C . PHE A 1 96 ? -1.752 6.300 7.910 1.00 92.00 96 PHE A C 1
ATOM 796 O O . PHE A 1 96 ? -0.933 6.272 8.824 1.00 92.00 96 PHE A O 1
ATOM 803 N N . SER A 1 97 ? -2.997 6.759 8.081 1.00 93.19 97 SER A N 1
ATOM 804 C CA . SER A 1 97 ? -3.479 7.305 9.372 1.00 93.19 97 SER A CA 1
ATOM 805 C C . SER A 1 97 ? -4.616 6.495 9.997 1.00 93.19 97 SER A C 1
ATOM 807 O O . SER A 1 97 ? -4.837 6.575 11.198 1.00 93.19 97 SER A O 1
ATOM 809 N N . CYS A 1 98 ? -5.302 5.664 9.211 1.00 95.56 98 CYS A N 1
ATOM 810 C CA . CYS A 1 98 ? -6.304 4.729 9.701 1.00 95.56 98 CYS A CA 1
ATOM 811 C C . CYS A 1 98 ? -5.687 3.757 10.715 1.00 95.56 98 CYS A C 1
ATOM 813 O O . CYS A 1 98 ? -4.648 3.152 10.451 1.00 95.56 98 CYS A O 1
ATOM 815 N N . GLU A 1 99 ? -6.369 3.544 11.837 1.00 95.62 99 GLU A N 1
ATOM 816 C CA . GLU A 1 99 ? -5.955 2.646 12.924 1.00 95.62 99 GLU A CA 1
ATOM 817 C C . GLU A 1 99 ? -5.671 1.219 12.425 1.00 95.62 99 GLU A C 1
ATOM 819 O O . GLU A 1 99 ? -4.556 0.718 12.558 1.00 95.62 99 GLU A O 1
ATOM 824 N N . THR A 1 100 ? -6.629 0.611 11.721 1.00 96.12 100 THR A N 1
ATOM 825 C CA . THR A 1 100 ? -6.502 -0.719 11.099 1.00 96.12 100 THR A CA 1
ATOM 826 C C . THR A 1 100 ? -5.306 -0.817 10.145 1.00 96.12 100 THR A C 1
ATOM 828 O O . THR A 1 100 ? -4.541 -1.782 10.191 1.00 96.12 100 THR A O 1
ATOM 831 N N . SER A 1 101 ? -5.084 0.201 9.309 1.00 95.81 101 SER A N 1
ATOM 832 C CA . SER A 1 101 ? -3.930 0.256 8.400 1.00 95.81 101 SER A CA 1
ATOM 833 C C . SER A 1 101 ? -2.609 0.438 9.147 1.00 95.81 101 SER A C 1
ATOM 835 O O . SER A 1 101 ? -1.603 -0.153 8.763 1.00 95.81 101 SER A O 1
ATOM 837 N N . THR A 1 102 ? -2.612 1.206 10.238 1.00 94.56 102 THR A N 1
ATOM 838 C CA . THR A 1 102 ? -1.451 1.427 11.112 1.00 94.56 102 THR A CA 1
ATOM 839 C C . THR A 1 102 ? -1.033 0.131 11.804 1.00 94.56 102 THR A C 1
ATOM 841 O O . THR A 1 102 ? 0.153 -0.190 11.824 1.00 94.56 102 THR A O 1
ATOM 844 N N . LEU A 1 103 ? -1.989 -0.672 12.284 1.00 95.38 103 LEU A N 1
ATOM 845 C CA . LEU A 1 103 ? -1.725 -2.001 12.848 1.00 95.38 103 LEU A CA 1
ATOM 846 C C . LEU A 1 103 ? -1.086 -2.946 11.814 1.00 95.38 103 LEU A C 1
ATOM 848 O O . LEU A 1 103 ? -0.069 -3.578 12.106 1.00 95.38 103 LEU A O 1
ATOM 852 N N . ILE A 1 104 ? -1.612 -2.983 10.581 1.00 96.31 104 ILE A N 1
ATOM 853 C CA . ILE A 1 104 ? -1.020 -3.766 9.480 1.00 96.31 104 ILE A CA 1
ATOM 854 C C . ILE A 1 104 ? 0.401 -3.271 9.163 1.00 96.31 104 ILE A C 1
ATOM 856 O O . ILE A 1 104 ? 1.317 -4.084 9.018 1.00 96.31 104 ILE A O 1
ATOM 860 N N . TRP A 1 105 ? 0.616 -1.953 9.072 1.00 95.31 105 TRP A N 1
ATOM 861 C CA . TRP A 1 105 ? 1.947 -1.395 8.831 1.00 95.31 105 TRP A CA 1
ATOM 862 C C . TRP A 1 105 ? 2.927 -1.751 9.940 1.00 95.31 105 TRP A C 1
ATOM 864 O O . TRP A 1 105 ? 4.007 -2.230 9.616 1.00 95.31 105 TRP A O 1
ATOM 874 N N . ASN A 1 106 ? 2.550 -1.595 11.209 1.00 93.88 106 ASN A N 1
ATOM 875 C CA . ASN A 1 106 ? 3.396 -1.913 12.360 1.00 93.88 106 ASN A CA 1
ATOM 876 C C . ASN A 1 106 ? 3.801 -3.394 12.389 1.00 93.88 106 ASN A C 1
ATOM 878 O O . ASN A 1 106 ? 4.965 -3.715 12.629 1.00 93.88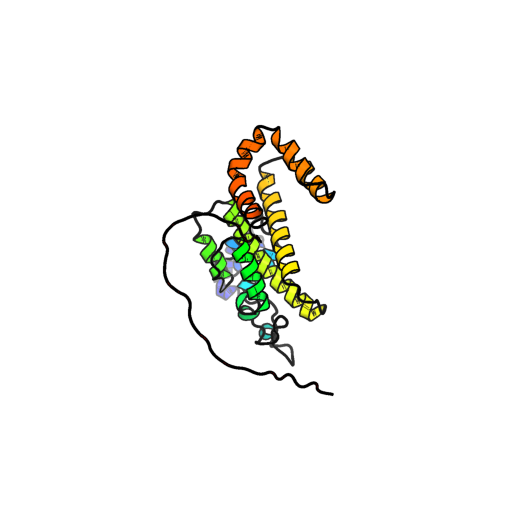 106 ASN A O 1
ATOM 882 N N . ALA A 1 107 ? 2.879 -4.307 12.068 1.00 94.38 107 ALA A N 1
ATOM 883 C CA . ALA A 1 107 ? 3.184 -5.733 11.967 1.00 94.38 107 ALA A CA 1
ATOM 884 C C . ALA A 1 107 ? 4.176 -6.055 10.828 1.00 94.38 107 ALA A C 1
ATOM 886 O O . ALA A 1 107 ? 5.027 -6.937 10.968 1.00 94.38 107 ALA A O 1
ATOM 887 N N . ILE A 1 108 ? 4.097 -5.333 9.704 1.00 94.19 108 ILE A N 1
ATOM 888 C CA . ILE A 1 108 ? 5.003 -5.506 8.559 1.00 94.19 108 ILE A CA 1
ATOM 889 C C . ILE A 1 108 ? 6.354 -4.808 8.778 1.00 94.19 108 ILE A C 1
ATOM 891 O O . ILE A 1 108 ? 7.383 -5.374 8.417 1.00 94.19 108 ILE A O 1
ATOM 895 N N . THR A 1 109 ? 6.393 -3.620 9.387 1.00 91.38 109 THR A N 1
ATOM 896 C CA . THR A 1 109 ? 7.649 -2.919 9.700 1.00 91.38 109 THR A CA 1
ATOM 897 C C . THR A 1 109 ? 8.425 -3.636 10.800 1.00 91.38 109 THR A C 1
ATOM 899 O O . THR A 1 109 ? 9.638 -3.780 10.671 1.00 91.38 109 THR A O 1
ATOM 902 N N . SER A 1 110 ? 7.733 -4.177 11.811 1.00 91.12 110 SER A N 1
ATOM 903 C CA . SER A 1 110 ? 8.327 -5.042 12.836 1.00 91.12 110 SER A CA 1
ATOM 904 C C . SER A 1 110 ? 8.909 -6.323 12.233 1.00 91.12 110 SER A C 1
ATOM 906 O O . SER A 1 110 ? 10.055 -6.650 12.520 1.00 91.12 110 SER A O 1
ATOM 908 N N . TRP A 1 111 ? 8.176 -7.005 11.344 1.00 90.81 111 TRP A N 1
ATOM 909 C CA . TRP A 1 111 ? 8.666 -8.212 10.660 1.00 90.81 111 TRP A CA 1
ATOM 910 C C . TRP A 1 111 ? 9.907 -7.967 9.781 1.00 90.81 111 TRP A C 1
ATOM 912 O O . TRP A 1 111 ? 10.729 -8.863 9.621 1.00 90.81 111 TRP A O 1
ATOM 922 N N . LEU A 1 112 ? 10.051 -6.769 9.210 1.00 87.38 112 LEU A N 1
ATOM 923 C CA . LEU A 1 112 ? 11.185 -6.402 8.352 1.00 87.38 112 LEU A CA 1
ATOM 924 C C . LEU A 1 112 ? 12.322 -5.684 9.097 1.00 87.38 112 LEU A C 1
ATOM 926 O O . LEU A 1 112 ? 13.318 -5.323 8.460 1.00 87.38 112 LEU A O 1
ATOM 930 N N . GLU A 1 113 ? 12.158 -5.444 10.402 1.00 86.81 113 GLU A N 1
ATOM 931 C CA . GLU A 1 113 ? 13.065 -4.673 11.264 1.00 86.81 113 GLU A CA 1
ATOM 932 C C . GLU A 1 113 ? 13.377 -3.278 10.687 1.00 86.81 113 GLU A C 1
ATOM 934 O O . GLU A 1 113 ? 14.526 -2.838 10.613 1.00 86.81 113 GLU A O 1
ATOM 939 N N . ILE A 1 114 ? 12.342 -2.583 10.207 1.00 83.88 114 ILE A N 1
ATOM 940 C CA . ILE A 1 114 ? 12.463 -1.232 9.646 1.00 83.88 114 ILE A CA 1
ATOM 941 C C . ILE A 1 114 ? 11.757 -0.205 10.527 1.00 83.88 114 ILE A C 1
ATOM 943 O O . ILE A 1 114 ? 10.705 -0.477 11.102 1.00 83.88 114 ILE A O 1
ATOM 947 N N . ALA A 1 115 ? 12.322 1.002 10.604 1.00 76.56 115 ALA A N 1
ATOM 948 C CA . ALA A 1 115 ? 11.772 2.076 11.425 1.00 76.56 115 ALA A CA 1
ATOM 949 C C . ALA A 1 115 ? 10.314 2.414 11.022 1.00 76.56 115 ALA A C 1
ATOM 951 O O . ALA A 1 115 ? 10.051 2.659 9.836 1.00 76.56 115 ALA A O 1
ATOM 952 N N . PRO A 1 116 ? 9.363 2.465 11.975 1.00 63.78 116 PRO A N 1
ATOM 953 C CA . PRO A 1 116 ? 7.962 2.769 11.697 1.00 63.78 116 PRO A CA 1
ATOM 954 C C . PRO A 1 116 ? 7.775 4.272 11.427 1.00 63.78 116 PRO A C 1
ATOM 956 O O . PRO A 1 116 ? 7.495 5.056 12.326 1.00 63.78 116 PRO A O 1
ATOM 959 N N . ALA A 1 117 ? 7.960 4.689 10.171 1.00 62.00 117 ALA A N 1
ATOM 960 C CA . ALA A 1 117 ? 7.809 6.090 9.752 1.00 62.00 117 ALA A CA 1
ATOM 961 C C . ALA A 1 117 ? 7.307 6.243 8.299 1.00 62.00 117 ALA A C 1
ATOM 963 O O . ALA A 1 117 ? 7.758 7.116 7.546 1.00 62.00 117 ALA A O 1
ATOM 964 N N . LEU A 1 118 ? 6.372 5.388 7.873 1.00 74.12 118 LEU A N 1
ATOM 965 C CA . LEU A 1 118 ? 5.763 5.475 6.542 1.00 74.12 118 LEU A CA 1
ATOM 966 C C . LEU A 1 118 ? 4.575 6.442 6.561 1.00 74.12 118 LEU A C 1
ATOM 968 O O . LEU A 1 118 ? 3.450 6.059 6.841 1.00 74.12 118 LEU A O 1
ATOM 972 N N . SER A 1 119 ? 4.839 7.709 6.247 1.00 80.12 119 SER A N 1
ATOM 973 C CA . SER A 1 119 ? 3.802 8.750 6.141 1.00 80.12 119 SER A CA 1
ATOM 974 C C . SER A 1 119 ? 3.175 8.843 4.750 1.00 80.12 119 SER A C 1
ATOM 976 O O . SER A 1 119 ? 2.028 9.250 4.639 1.00 80.12 119 SER A O 1
ATOM 978 N N . THR A 1 120 ? 3.897 8.483 3.684 1.00 86.25 120 THR A N 1
ATOM 979 C CA . THR A 1 120 ? 3.339 8.336 2.328 1.00 86.25 120 THR A CA 1
ATOM 980 C C . THR A 1 120 ? 4.083 7.251 1.552 1.00 86.25 120 THR A C 1
ATOM 982 O O . THR A 1 120 ? 5.242 6.939 1.850 1.00 86.25 120 THR A O 1
ATOM 985 N N . LEU A 1 121 ? 3.461 6.723 0.491 1.00 83.31 121 LEU A N 1
ATOM 986 C CA . LEU A 1 121 ? 4.094 5.730 -0.383 1.00 83.31 121 LEU A CA 1
ATOM 987 C C . LEU A 1 121 ? 5.315 6.306 -1.127 1.00 83.31 121 LEU A C 1
ATOM 989 O O . LEU A 1 121 ? 6.272 5.575 -1.383 1.00 83.31 121 LEU A O 1
ATOM 993 N N . ASP A 1 122 ? 5.329 7.613 -1.431 1.00 85.44 122 ASP A N 1
ATOM 994 C CA . ASP A 1 122 ? 6.511 8.248 -2.036 1.00 85.44 122 ASP A CA 1
ATOM 995 C C . ASP A 1 122 ? 7.661 8.309 -1.043 1.00 85.44 122 ASP A C 1
ATOM 997 O O . ASP A 1 122 ? 8.761 7.859 -1.359 1.00 85.44 122 ASP A O 1
ATOM 1001 N N . ARG A 1 123 ? 7.399 8.771 0.187 1.00 86.88 123 ARG A N 1
ATOM 1002 C CA . ARG A 1 123 ? 8.415 8.812 1.244 1.00 86.88 123 ARG A CA 1
ATOM 1003 C C . ARG A 1 123 ? 8.963 7.415 1.531 1.00 86.88 123 ARG A C 1
ATOM 1005 O O . ARG A 1 123 ? 10.178 7.280 1.647 1.00 86.88 123 ARG A O 1
ATOM 1012 N N . ALA A 1 124 ? 8.114 6.385 1.530 1.00 86.00 124 ALA A N 1
ATOM 1013 C CA . ALA A 1 124 ? 8.520 4.985 1.662 1.00 86.00 124 ALA A CA 1
ATOM 1014 C C . ALA A 1 124 ? 9.490 4.538 0.547 1.00 86.00 124 ALA A C 1
ATOM 1016 O O . ALA A 1 124 ? 10.580 4.030 0.822 1.00 86.00 124 ALA A O 1
ATOM 1017 N N . LEU A 1 125 ? 9.138 4.766 -0.726 1.00 84.56 125 LEU A N 1
ATOM 1018 C CA . LEU A 1 125 ? 9.996 4.389 -1.857 1.00 84.56 125 LEU A CA 1
ATOM 1019 C C . LEU A 1 125 ? 11.254 5.261 -1.964 1.00 84.56 125 LEU A C 1
ATOM 1021 O O . LEU A 1 125 ? 12.306 4.765 -2.366 1.00 84.56 125 LEU A O 1
ATOM 1025 N N . THR A 1 126 ? 11.172 6.538 -1.600 1.00 84.06 126 THR A N 1
ATOM 1026 C CA . THR A 1 126 ? 12.292 7.485 -1.587 1.00 84.06 126 THR A CA 1
ATOM 1027 C C . THR A 1 126 ? 13.286 7.161 -0.475 1.00 84.06 126 THR A C 1
ATOM 1029 O O . THR A 1 126 ? 14.488 7.138 -0.739 1.00 84.06 126 THR A O 1
ATOM 1032 N N . TRP A 1 127 ? 12.814 6.791 0.717 1.00 84.25 127 TRP A N 1
ATOM 1033 C CA . TRP A 1 127 ? 13.641 6.219 1.782 1.00 84.25 127 TRP A CA 1
ATOM 1034 C C . TRP A 1 127 ? 14.342 4.937 1.313 1.00 84.25 127 TRP A C 1
ATOM 1036 O O . TRP A 1 127 ? 15.565 4.843 1.389 1.00 84.25 127 TRP A O 1
ATOM 1046 N N . LEU A 1 128 ? 13.613 4.014 0.676 1.00 79.06 128 LEU A N 1
ATOM 1047 C CA . LEU A 1 128 ? 14.178 2.772 0.135 1.00 79.06 128 LEU A CA 1
ATOM 1048 C C . LEU A 1 128 ? 15.256 2.985 -0.952 1.00 79.06 128 LEU A C 1
ATOM 1050 O O . LEU A 1 128 ? 16.100 2.111 -1.153 1.00 79.06 128 LEU A O 1
ATOM 1054 N N . ARG A 1 129 ? 15.271 4.129 -1.659 1.00 75.75 129 ARG A N 1
ATOM 1055 C CA . ARG A 1 129 ? 16.388 4.490 -2.563 1.00 75.75 129 ARG A CA 1
ATOM 1056 C C . ARG A 1 129 ? 17.657 4.881 -1.799 1.00 75.75 129 ARG A C 1
ATOM 1058 O O . ARG A 1 129 ? 18.746 4.630 -2.304 1.00 75.75 129 ARG A O 1
ATOM 1065 N N . ARG A 1 130 ? 17.527 5.470 -0.603 1.00 75.44 130 ARG A N 1
ATOM 1066 C CA . ARG A 1 130 ? 18.652 5.884 0.260 1.00 75.44 130 ARG A CA 1
ATOM 1067 C C . ARG A 1 130 ? 19.322 4.699 0.962 1.00 75.44 130 ARG A C 1
ATOM 1069 O O . ARG A 1 130 ? 20.485 4.800 1.333 1.00 75.44 130 ARG A O 1
ATOM 1076 N N . LEU A 1 131 ? 18.634 3.559 1.068 1.00 67.69 131 LEU A N 1
ATOM 1077 C CA . LEU A 1 131 ? 19.141 2.299 1.628 1.00 67.69 131 LEU A CA 1
ATOM 1078 C C . LEU A 1 131 ? 20.160 1.583 0.717 1.00 67.69 131 LEU A C 1
ATOM 1080 O O . LEU A 1 131 ? 20.017 0.399 0.399 1.00 67.69 131 LEU A O 1
ATOM 1084 N N . ARG A 1 132 ? 21.203 2.298 0.278 1.00 62.38 132 ARG A N 1
ATOM 1085 C CA . ARG A 1 132 ? 22.250 1.779 -0.618 1.00 62.38 132 ARG A CA 1
ATOM 1086 C C . ARG A 1 132 ? 23.042 0.620 -0.001 1.00 62.38 132 ARG A C 1
ATOM 1088 O O . ARG A 1 132 ? 23.503 -0.232 -0.754 1.00 62.38 132 ARG A O 1
ATOM 1095 N N . ASN A 1 133 ? 23.121 0.568 1.328 1.00 60.53 133 ASN A N 1
ATOM 1096 C CA . ASN A 1 133 ? 23.939 -0.381 2.088 1.00 60.53 133 ASN A CA 1
ATOM 1097 C C . ASN A 1 133 ? 23.251 -1.740 2.331 1.00 60.53 133 ASN A C 1
ATOM 1099 O O . ASN A 1 133 ? 23.906 -2.687 2.739 1.00 60.53 133 ASN A O 1
ATOM 1103 N N . TYR A 1 134 ? 21.942 -1.863 2.077 1.00 61.53 134 TYR A N 1
ATOM 1104 C CA . TYR A 1 134 ? 21.236 -3.143 2.217 1.00 61.53 134 TYR A CA 1
ATOM 1105 C C . TYR A 1 134 ? 21.469 -4.044 1.004 1.00 61.53 134 TYR A C 1
ATOM 1107 O O . TYR A 1 134 ? 21.391 -3.562 -0.134 1.00 61.53 134 TYR A O 1
ATOM 1115 N N . HIS A 1 135 ? 21.643 -5.349 1.246 1.00 69.19 135 HIS A N 1
ATOM 1116 C CA . HIS A 1 135 ? 21.787 -6.365 0.203 1.00 69.19 135 HIS A CA 1
ATOM 1117 C C . HIS A 1 135 ? 20.640 -6.324 -0.824 1.00 69.19 135 HIS A C 1
ATOM 1119 O O . HIS A 1 135 ? 19.517 -5.886 -0.532 1.00 69.19 135 HIS A O 1
ATOM 1125 N N . CYS A 1 136 ? 20.919 -6.764 -2.055 1.00 78.69 136 CYS A N 1
ATOM 1126 C CA . CYS A 1 136 ? 19.985 -6.599 -3.166 1.00 78.69 136 CYS A CA 1
ATOM 1127 C C . CYS A 1 136 ? 18.652 -7.337 -2.927 1.00 78.69 136 CYS A C 1
ATOM 1129 O O . CYS A 1 136 ? 17.598 -6.779 -3.243 1.00 78.69 136 CYS A O 1
ATOM 1131 N N . SER A 1 137 ? 18.689 -8.515 -2.291 1.00 82.75 137 SER A N 1
ATOM 1132 C CA . SER A 1 137 ? 17.525 -9.306 -1.864 1.00 82.75 137 SER A CA 1
ATOM 1133 C C . SER A 1 137 ? 16.673 -8.563 -0.833 1.00 82.75 137 SER A C 1
ATOM 1135 O O . SER A 1 137 ? 15.516 -8.247 -1.113 1.00 82.75 137 SER A O 1
ATOM 1137 N N . ARG A 1 138 ? 17.247 -8.142 0.306 1.00 84.44 138 ARG A N 1
ATOM 1138 C CA . ARG A 1 138 ? 16.523 -7.387 1.354 1.00 84.44 138 ARG A CA 1
ATOM 1139 C C . ARG A 1 138 ? 15.886 -6.102 0.802 1.00 84.44 138 ARG A C 1
ATOM 1141 O O . ARG A 1 138 ? 14.752 -5.775 1.150 1.00 84.44 138 ARG A O 1
ATOM 1148 N N . ARG A 1 139 ? 16.531 -5.417 -0.156 1.00 85.12 139 ARG A N 1
ATOM 1149 C CA . ARG A 1 139 ? 15.949 -4.243 -0.845 1.00 85.12 139 ARG A CA 1
ATOM 1150 C C . ARG A 1 139 ? 14.823 -4.588 -1.834 1.00 85.12 139 ARG A C 1
ATOM 1152 O O . ARG A 1 139 ? 13.980 -3.723 -2.090 1.00 85.12 139 ARG A O 1
ATOM 1159 N N . LYS A 1 140 ? 14.800 -5.788 -2.432 1.00 89.00 140 LYS A N 1
ATOM 1160 C CA . LYS A 1 140 ? 13.655 -6.304 -3.216 1.00 89.00 140 LYS A CA 1
ATOM 1161 C C . LYS A 1 140 ? 12.500 -6.665 -2.273 1.00 89.00 140 LYS A C 1
ATOM 1163 O O . LYS A 1 140 ? 11.390 -6.186 -2.494 1.00 89.00 140 LYS A O 1
ATOM 1168 N N . MET A 1 141 ? 12.785 -7.391 -1.189 1.00 90.25 141 MET A N 1
ATOM 1169 C CA . MET A 1 141 ? 11.817 -7.830 -0.176 1.00 90.25 141 MET A CA 1
ATOM 1170 C C . MET A 1 141 ? 11.077 -6.653 0.471 1.00 90.25 141 MET A C 1
ATOM 1172 O O . MET A 1 141 ? 9.851 -6.605 0.417 1.00 90.25 141 MET A O 1
ATOM 1176 N N . ILE A 1 142 ? 11.800 -5.648 0.986 1.00 90.62 142 ILE A N 1
ATOM 1177 C CA . ILE A 1 142 ? 11.188 -4.445 1.582 1.00 90.62 142 ILE A CA 1
ATOM 1178 C C . ILE A 1 142 ? 10.315 -3.704 0.552 1.00 90.62 142 ILE A C 1
ATOM 1180 O O . ILE A 1 142 ? 9.225 -3.241 0.882 1.00 90.62 142 ILE A O 1
ATOM 1184 N N . ARG A 1 143 ? 10.739 -3.631 -0.722 1.00 92.00 143 ARG A N 1
ATOM 1185 C CA . ARG A 1 143 ? 9.926 -3.022 -1.792 1.00 92.00 143 ARG A CA 1
ATOM 1186 C C . ARG A 1 143 ? 8.626 -3.779 -2.021 1.00 92.00 143 ARG A C 1
ATOM 1188 O O . ARG A 1 143 ? 7.573 -3.156 -2.120 1.00 92.00 143 ARG A O 1
ATOM 1195 N N . LEU A 1 144 ? 8.716 -5.102 -2.139 1.00 93.81 144 LEU A N 1
ATOM 1196 C CA . LEU A 1 144 ? 7.564 -5.971 -2.341 1.00 93.81 144 LEU A CA 1
ATOM 1197 C C . LEU A 1 144 ? 6.596 -5.856 -1.175 1.00 93.81 144 LEU A C 1
ATOM 1199 O O . LEU A 1 144 ? 5.411 -5.676 -1.420 1.00 93.81 144 LEU A O 1
ATOM 1203 N N . ALA A 1 145 ? 7.089 -5.884 0.063 1.00 94.44 145 ALA A N 1
ATOM 1204 C CA . ALA A 1 145 ? 6.259 -5.729 1.246 1.00 94.44 145 ALA A CA 1
ATOM 1205 C C . ALA A 1 145 ? 5.526 -4.382 1.261 1.00 94.44 145 ALA A C 1
ATOM 1207 O O . ALA A 1 145 ? 4.309 -4.378 1.377 1.00 94.44 145 ALA A O 1
ATOM 1208 N N . ILE A 1 146 ? 6.211 -3.256 1.024 1.00 94.12 146 ILE A N 1
ATOM 1209 C CA . ILE A 1 146 ? 5.576 -1.925 0.968 1.00 94.12 146 ILE A CA 1
ATOM 1210 C C . ILE A 1 146 ? 4.439 -1.875 -0.073 1.00 94.12 146 ILE A C 1
ATOM 1212 O O . ILE A 1 146 ? 3.345 -1.393 0.219 1.00 94.12 146 ILE A O 1
ATOM 1216 N N . LEU A 1 147 ? 4.667 -2.385 -1.288 1.00 95.75 147 LEU A N 1
ATOM 1217 C CA . LEU A 1 147 ? 3.655 -2.353 -2.354 1.00 95.75 147 LEU A CA 1
ATOM 1218 C C . LEU A 1 147 ? 2.538 -3.392 -2.143 1.00 95.75 147 LEU A C 1
ATOM 1220 O O . LEU A 1 147 ? 1.383 -3.130 -2.478 1.00 95.75 147 LEU A O 1
ATOM 1224 N N . SER A 1 148 ? 2.872 -4.547 -1.564 1.00 96.75 148 SER A N 1
ATOM 1225 C CA . SER A 1 148 ? 1.933 -5.610 -1.196 1.00 96.75 148 SER A CA 1
ATOM 1226 C C . SER A 1 148 ? 1.005 -5.149 -0.070 1.00 96.75 148 SER A C 1
ATOM 1228 O O . SER A 1 148 ? -0.207 -5.280 -0.204 1.00 96.75 148 SER A O 1
ATOM 1230 N N . THR A 1 149 ? 1.532 -4.515 0.983 1.00 96.88 149 THR A N 1
ATOM 1231 C CA . THR A 1 149 ? 0.738 -3.944 2.083 1.00 96.88 149 THR A CA 1
ATOM 1232 C C . THR A 1 149 ? -0.255 -2.906 1.576 1.00 96.88 149 THR A C 1
ATOM 1234 O O . THR A 1 149 ? -1.441 -3.017 1.870 1.00 96.88 149 THR A O 1
ATOM 1237 N N . ALA A 1 150 ? 0.182 -1.957 0.740 1.00 96.56 150 ALA A N 1
ATOM 1238 C CA . ALA A 1 150 ? -0.719 -0.973 0.139 1.00 96.56 150 ALA A CA 1
ATOM 1239 C C . ALA A 1 150 ? -1.841 -1.635 -0.691 1.00 96.56 150 ALA A C 1
ATOM 1241 O O . ALA A 1 150 ? -3.013 -1.288 -0.545 1.00 96.56 150 ALA A O 1
ATOM 1242 N N . TYR A 1 151 ? -1.512 -2.643 -1.508 1.00 97.69 151 TYR A N 1
ATOM 1243 C CA . TYR A 1 151 ? -2.508 -3.426 -2.248 1.00 97.69 151 TYR A CA 1
ATOM 1244 C C . TYR A 1 151 ? -3.470 -4.197 -1.328 1.00 97.69 151 TYR A C 1
ATOM 1246 O O . TYR A 1 151 ? -4.670 -4.248 -1.594 1.00 97.69 151 TYR A O 1
ATOM 1254 N N . HIS A 1 152 ? -2.971 -4.796 -0.247 1.00 97.88 152 HIS A N 1
ATOM 1255 C CA . HIS A 1 152 ? -3.780 -5.596 0.668 1.00 97.88 152 HIS A CA 1
ATOM 1256 C C . HIS A 1 152 ? -4.684 -4.746 1.572 1.00 97.88 152 HIS A C 1
ATOM 1258 O O . HIS A 1 152 ? -5.815 -5.160 1.810 1.00 97.88 152 HIS A O 1
ATOM 1264 N N . ILE A 1 153 ? -4.258 -3.544 1.980 1.00 97.56 153 ILE A N 1
ATOM 1265 C CA . ILE A 1 153 ? -5.124 -2.541 2.630 1.00 97.56 153 ILE A CA 1
ATOM 1266 C C . ILE A 1 153 ? -6.262 -2.135 1.683 1.00 97.56 153 ILE A C 1
ATOM 1268 O O . ILE A 1 153 ? -7.428 -2.156 2.071 1.00 97.56 153 ILE A O 1
ATOM 1272 N N . TRP A 1 154 ? -5.947 -1.846 0.413 1.00 97.12 154 TRP A N 1
ATOM 1273 C CA . TRP A 1 154 ? -6.961 -1.508 -0.593 1.00 97.12 154 TRP A CA 1
ATOM 1274 C C . TRP A 1 154 ? -7.962 -2.652 -0.828 1.00 97.12 154 TRP A C 1
ATOM 1276 O O . TRP A 1 154 ? -9.173 -2.433 -0.866 1.00 97.12 154 TRP A O 1
ATOM 1286 N N . ARG A 1 155 ? -7.468 -3.894 -0.930 1.00 97.06 155 ARG A N 1
ATOM 1287 C CA . ARG A 1 155 ? -8.306 -5.099 -1.029 1.00 97.06 155 ARG A CA 1
ATOM 1288 C C . ARG A 1 155 ? -9.188 -5.303 0.201 1.00 97.06 155 ARG A C 1
ATOM 1290 O O . ARG A 1 155 ? -10.345 -5.659 0.016 1.00 97.06 155 ARG A O 1
ATOM 1297 N N . LEU A 1 156 ? -8.658 -5.093 1.409 1.00 97.12 156 LEU A N 1
ATOM 1298 C CA . LEU A 1 156 ? -9.410 -5.218 2.658 1.00 97.12 156 LEU A CA 1
ATOM 1299 C C . LEU A 1 156 ? -10.566 -4.215 2.691 1.00 97.12 156 LEU A C 1
ATOM 1301 O O . LEU A 1 156 ? -11.707 -4.630 2.840 1.00 97.12 156 LEU A O 1
ATOM 1305 N N . ARG A 1 157 ? -10.288 -2.923 2.468 1.00 95.94 157 ARG A N 1
ATOM 1306 C CA . ARG A 1 157 ? -11.315 -1.867 2.442 1.00 95.94 157 ARG A CA 1
ATOM 1307 C C . ARG A 1 157 ? -12.425 -2.166 1.443 1.00 95.94 157 ARG A C 1
ATOM 1309 O O . ARG A 1 157 ? -13.592 -1.978 1.761 1.00 95.94 157 ARG A O 1
ATOM 1316 N N . ASN A 1 158 ? -12.081 -2.634 0.243 1.00 95.44 158 ASN A N 1
ATOM 1317 C CA . ASN A 1 158 ? -13.098 -2.972 -0.751 1.00 95.44 158 ASN A CA 1
ATOM 1318 C C . ASN A 1 158 ? -13.923 -4.199 -0.353 1.00 95.44 158 ASN A C 1
ATOM 1320 O O . ASN A 1 158 ? -15.126 -4.179 -0.570 1.00 95.44 158 ASN A O 1
ATOM 1324 N N . GLY A 1 159 ? -13.312 -5.214 0.265 1.00 96.12 159 GLY A N 1
ATOM 1325 C CA . GLY A 1 159 ? -14.053 -6.350 0.817 1.00 96.12 159 GLY A CA 1
ATOM 1326 C C . GLY A 1 159 ? -15.023 -5.927 1.922 1.00 96.12 159 GLY A C 1
ATOM 1327 O O . GLY A 1 159 ? -16.158 -6.383 1.938 1.00 96.12 159 GLY A O 1
ATOM 1328 N N . VAL A 1 160 ? -14.622 -5.010 2.810 1.00 95.50 160 VAL A N 1
ATOM 1329 C CA . VAL A 1 160 ? -15.529 -4.453 3.832 1.00 95.50 160 VAL A CA 1
ATOM 1330 C C . VAL A 1 160 ? -16.697 -3.706 3.171 1.00 95.50 160 VAL A C 1
ATOM 1332 O O . VAL A 1 160 ? -17.846 -3.975 3.496 1.00 95.50 160 VAL A O 1
ATOM 1335 N N . TYR A 1 161 ? -16.417 -2.819 2.208 1.00 92.25 161 TYR A N 1
ATOM 1336 C CA . TYR A 1 161 ? -17.434 -1.963 1.582 1.00 92.25 161 TYR A CA 1
ATOM 1337 C C . TYR A 1 161 ? -18.416 -2.700 0.654 1.00 92.25 161 TYR A C 1
ATOM 1339 O O . TYR A 1 161 ? -19.601 -2.381 0.651 1.00 92.25 161 TYR A O 1
ATOM 1347 N N . PHE A 1 162 ? -17.936 -3.645 -0.162 1.00 92.31 162 PHE A N 1
ATOM 1348 C CA . PHE A 1 162 ? -18.756 -4.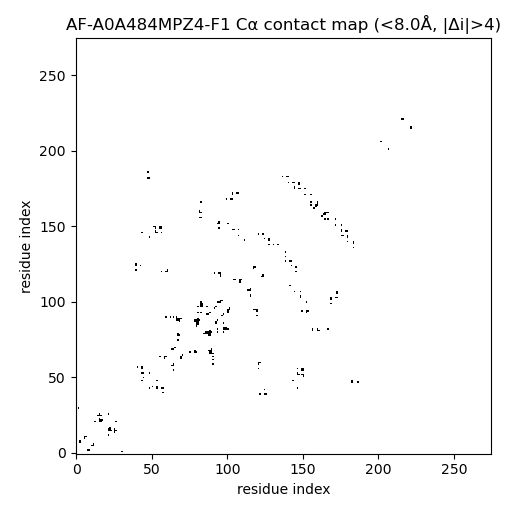326 -1.175 1.00 92.31 162 PHE A CA 1
ATOM 1349 C C . PHE A 1 162 ? -19.237 -5.716 -0.740 1.00 92.31 162 PHE A C 1
ATOM 1351 O O . PHE A 1 162 ? -20.350 -6.101 -1.085 1.00 92.31 162 PHE A O 1
ATOM 1358 N N . ASP A 1 163 ? -18.417 -6.455 0.014 1.00 94.75 163 ASP A N 1
ATOM 1359 C CA . ASP A 1 163 ? -18.648 -7.871 0.334 1.00 94.75 163 ASP A CA 1
ATOM 1360 C C . ASP A 1 163 ? -19.004 -8.096 1.823 1.00 94.75 163 ASP A C 1
ATOM 1362 O O . ASP A 1 163 ? -19.085 -9.240 2.271 1.00 94.75 163 ASP A O 1
ATOM 1366 N N . ASN A 1 164 ? -19.165 -7.020 2.612 1.00 92.75 164 ASN A N 1
ATOM 1367 C CA . ASN A 1 164 ? -19.324 -7.040 4.078 1.00 92.75 164 ASN A CA 1
ATOM 1368 C C . ASN A 1 164 ? -18.259 -7.909 4.793 1.00 92.75 164 ASN A C 1
ATOM 1370 O O . ASN A 1 164 ? -18.527 -8.615 5.768 1.00 92.75 164 ASN A O 1
ATOM 1374 N N . GLN A 1 165 ? -17.033 -7.917 4.262 1.00 94.06 165 GLN A N 1
ATOM 1375 C CA . GLN A 1 165 ? -15.966 -8.799 4.724 1.00 94.06 165 GLN A CA 1
ATOM 1376 C C . GLN A 1 165 ? -15.483 -8.395 6.124 1.00 94.06 165 GLN A C 1
ATOM 1378 O O . GLN A 1 165 ? -15.009 -7.279 6.322 1.00 94.06 165 GLN A O 1
ATOM 1383 N N . ALA A 1 166 ? -15.475 -9.333 7.074 1.00 94.62 166 ALA A N 1
ATOM 1384 C CA . ALA A 1 166 ? -14.902 -9.097 8.397 1.00 94.62 166 ALA A CA 1
ATOM 1385 C C . ALA A 1 166 ? -13.414 -8.680 8.333 1.00 94.62 166 ALA A C 1
ATOM 1387 O O . ALA A 1 166 ? -12.614 -9.216 7.547 1.00 94.62 166 ALA A O 1
ATOM 1388 N N . ILE A 1 167 ? -13.034 -7.735 9.199 1.00 95.94 167 ILE A N 1
ATOM 1389 C CA . ILE A 1 167 ? -11.654 -7.261 9.343 1.00 95.94 167 ILE A CA 1
ATOM 1390 C C . ILE A 1 167 ? -10.848 -8.297 10.133 1.00 95.94 167 ILE A C 1
ATOM 1392 O O . ILE A 1 167 ? -11.062 -8.499 11.323 1.00 95.94 167 ILE A O 1
ATOM 1396 N N . ASN A 1 168 ? -9.885 -8.937 9.468 1.00 95.38 168 ASN A N 1
ATOM 1397 C CA . ASN A 1 168 ? -8.937 -9.867 10.083 1.00 95.38 168 ASN A CA 1
ATOM 1398 C C . ASN A 1 168 ? -7.505 -9.405 9.773 1.00 95.38 168 ASN A C 1
ATOM 1400 O O . ASN A 1 168 ? -6.982 -9.653 8.682 1.00 95.38 168 ASN A O 1
ATOM 1404 N N . ILE A 1 169 ? -6.894 -8.697 10.726 1.00 95.75 169 ILE A N 1
ATOM 1405 C CA . ILE A 1 169 ? -5.568 -8.080 10.574 1.00 95.75 169 ILE A CA 1
ATOM 1406 C C . ILE A 1 169 ? -4.491 -9.156 10.394 1.00 95.75 169 ILE A C 1
ATOM 1408 O O . ILE A 1 169 ? -3.733 -9.090 9.426 1.00 95.75 169 ILE A O 1
ATOM 1412 N N . ASP A 1 170 ? -4.466 -10.185 11.242 1.00 94.75 170 ASP A N 1
ATOM 1413 C CA . ASP A 1 170 ? -3.460 -11.254 11.188 1.00 94.75 170 ASP A CA 1
ATOM 1414 C C . ASP A 1 170 ? -3.535 -12.060 9.889 1.00 94.75 170 ASP A C 1
ATOM 1416 O O . ASP A 1 170 ? -2.515 -12.345 9.258 1.00 94.75 170 ASP A O 1
ATOM 1420 N N . GLY A 1 171 ? -4.748 -12.349 9.413 1.00 94.12 171 GLY A N 1
ATOM 1421 C CA . GLY A 1 171 ? -4.982 -12.990 8.122 1.00 94.12 171 GLY A CA 1
ATOM 1422 C C . GLY A 1 171 ? -4.496 -12.144 6.940 1.00 94.12 171 GLY A C 1
ATOM 1423 O O . GLY A 1 171 ? -3.990 -12.691 5.957 1.00 94.12 171 GLY A O 1
ATOM 1424 N N . ILE A 1 172 ? -4.597 -10.813 7.021 1.00 96.81 172 ILE A N 1
ATOM 1425 C CA . ILE A 1 172 ? -4.044 -9.895 6.015 1.00 96.81 172 ILE A CA 1
ATOM 1426 C C . ILE A 1 172 ? -2.512 -9.830 6.104 1.00 96.81 172 ILE A C 1
ATOM 1428 O O . ILE A 1 172 ? -1.847 -9.951 5.074 1.00 96.81 172 ILE A O 1
ATOM 1432 N N . VAL A 1 173 ? -1.940 -9.722 7.306 1.00 96.06 173 VAL A N 1
ATOM 1433 C CA . VAL A 1 173 ? -0.485 -9.739 7.536 1.00 96.06 173 VAL A CA 1
ATOM 1434 C C . VAL A 1 173 ? 0.132 -11.052 7.041 1.00 96.06 173 VAL A C 1
ATOM 1436 O O . VAL A 1 173 ? 1.141 -11.026 6.337 1.00 96.06 173 VAL A O 1
ATOM 1439 N N . CYS A 1 174 ? -0.501 -12.195 7.317 1.00 94.75 174 CYS A N 1
ATOM 1440 C CA . CYS A 1 174 ? -0.097 -13.505 6.809 1.00 94.75 174 CYS A CA 1
ATOM 1441 C C . CYS A 1 174 ? -0.130 -13.551 5.270 1.00 94.75 174 CYS A C 1
ATOM 1443 O O . CYS A 1 174 ? 0.875 -13.892 4.643 1.00 94.75 174 CYS A O 1
ATOM 1445 N N . LYS A 1 175 ? -1.231 -13.106 4.640 1.00 93.69 175 LYS A N 1
ATOM 1446 C CA . LYS A 1 175 ? -1.343 -13.004 3.170 1.00 93.69 175 LYS A CA 1
ATOM 1447 C C . LYS A 1 175 ? -0.238 -12.130 2.560 1.00 93.69 175 LYS A C 1
ATOM 1449 O O . LYS A 1 175 ? 0.314 -12.505 1.525 1.00 93.69 175 LYS A O 1
ATOM 1454 N N . ILE A 1 176 ? 0.122 -11.013 3.202 1.00 95.19 176 ILE A N 1
ATOM 1455 C CA . ILE A 1 176 ? 1.232 -10.151 2.769 1.00 95.19 176 ILE A CA 1
ATOM 1456 C C . ILE A 1 176 ? 2.567 -10.901 2.875 1.00 95.19 176 ILE A C 1
ATOM 1458 O O . ILE A 1 176 ? 3.278 -10.978 1.874 1.00 95.19 176 ILE A O 1
ATOM 1462 N N . LYS A 1 177 ? 2.893 -11.485 4.040 1.00 92.62 177 LYS A N 1
ATOM 1463 C CA . LYS A 1 177 ? 4.148 -12.228 4.276 1.00 92.62 177 LYS A CA 1
ATOM 1464 C C . LYS A 1 177 ? 4.325 -13.368 3.270 1.00 92.62 177 LYS A C 1
ATOM 1466 O O . LYS A 1 177 ? 5.304 -13.383 2.527 1.00 92.62 177 LYS A O 1
ATOM 1471 N N . VAL A 1 178 ? 3.338 -14.263 3.168 1.00 91.81 178 VAL A N 1
ATOM 1472 C CA . VAL A 1 178 ? 3.337 -15.389 2.216 1.00 91.81 178 VAL A CA 1
ATOM 1473 C C . VAL A 1 178 ? 3.431 -14.890 0.771 1.00 91.81 178 VAL A C 1
ATOM 1475 O O . VAL A 1 178 ? 4.173 -15.453 -0.032 1.00 91.81 178 VAL A O 1
ATOM 1478 N N . GLY A 1 179 ? 2.722 -13.810 0.428 1.00 91.44 179 GLY A N 1
ATOM 1479 C CA . GLY A 1 179 ? 2.786 -13.197 -0.898 1.00 91.44 179 GLY A CA 1
ATOM 1480 C C . GLY A 1 179 ? 4.163 -12.623 -1.246 1.00 91.44 179 GLY A C 1
ATOM 1481 O O . GLY A 1 179 ? 4.572 -12.711 -2.402 1.00 91.44 179 GLY A O 1
ATOM 1482 N N . VAL A 1 180 ? 4.887 -12.063 -0.273 1.00 92.31 180 VAL A N 1
ATOM 1483 C CA . VAL A 1 180 ? 6.259 -11.565 -0.455 1.00 92.31 180 VAL A CA 1
ATOM 1484 C C . VAL A 1 180 ? 7.238 -12.730 -0.603 1.00 92.31 180 VAL A C 1
ATOM 1486 O O . VAL A 1 180 ? 7.978 -12.743 -1.584 1.00 92.31 180 VAL A O 1
ATOM 1489 N N . PHE A 1 181 ? 7.199 -13.732 0.284 1.00 90.25 181 PHE A N 1
ATOM 1490 C CA . PHE A 1 181 ? 8.064 -14.917 0.191 1.00 90.25 181 PHE A CA 1
ATOM 1491 C C . PHE A 1 181 ? 7.873 -15.676 -1.131 1.00 90.25 181 PHE A C 1
ATOM 1493 O O . PHE A 1 181 ? 8.843 -15.924 -1.840 1.00 90.25 181 PHE A O 1
ATOM 1500 N N . LYS A 1 182 ? 6.625 -15.939 -1.553 1.00 87.75 182 LYS A N 1
ATOM 1501 C CA . LYS A 1 182 ? 6.338 -16.607 -2.841 1.00 87.75 182 LYS A CA 1
ATOM 1502 C C . LYS A 1 182 ? 6.900 -15.862 -4.056 1.00 87.75 182 LYS A C 1
ATOM 1504 O O . LYS A 1 182 ? 7.174 -16.495 -5.073 1.00 87.75 182 LYS A O 1
ATOM 1509 N N . VAL A 1 183 ? 7.053 -14.539 -3.981 1.00 90.38 183 VAL A N 1
ATOM 1510 C CA . VAL A 1 183 ? 7.693 -13.744 -5.038 1.00 90.38 183 VAL A CA 1
ATOM 1511 C C . VAL A 1 183 ? 9.214 -13.764 -4.895 1.00 90.38 183 VAL A C 1
ATOM 1513 O O . VAL A 1 183 ? 9.890 -13.988 -5.893 1.00 90.38 183 VAL A O 1
ATOM 1516 N N . MET A 1 184 ? 9.753 -13.568 -3.688 1.00 88.38 184 MET A N 1
ATOM 1517 C CA . MET A 1 184 ? 11.199 -13.589 -3.436 1.00 88.38 184 MET A CA 1
ATOM 1518 C C . MET A 1 184 ? 11.831 -14.917 -3.866 1.00 88.38 184 MET A C 1
ATOM 1520 O O . MET A 1 184 ? 12.752 -14.892 -4.678 1.00 88.38 184 MET A O 1
ATOM 1524 N N . ASN A 1 185 ? 11.249 -16.054 -3.468 1.00 83.31 185 ASN A N 1
ATOM 1525 C CA . ASN A 1 185 ? 11.733 -17.379 -3.859 1.00 83.31 185 ASN A CA 1
ATOM 1526 C C . ASN A 1 185 ? 11.816 -17.512 -5.390 1.00 83.31 185 ASN A C 1
ATOM 1528 O O . ASN A 1 185 ? 12.860 -17.867 -5.921 1.00 83.31 185 ASN A O 1
ATOM 1532 N N . ARG A 1 186 ? 10.766 -17.138 -6.140 1.00 84.25 186 ARG A N 1
ATOM 1533 C CA . ARG A 1 186 ? 10.783 -17.183 -7.623 1.00 84.25 186 ARG A CA 1
ATOM 1534 C C . ARG A 1 186 ? 11.882 -16.314 -8.242 1.00 84.25 186 ARG A C 1
ATOM 1536 O O . ARG A 1 186 ? 12.382 -16.628 -9.314 1.00 84.25 186 ARG A O 1
ATOM 1543 N N . VAL A 1 187 ? 12.224 -15.203 -7.597 1.00 79.81 187 VAL A N 1
ATOM 1544 C CA . VAL A 1 187 ? 13.214 -14.229 -8.081 1.00 79.81 187 VAL A CA 1
ATOM 1545 C C . VAL A 1 187 ? 14.644 -14.673 -7.781 1.00 79.81 187 VAL A C 1
ATOM 1547 O O . VAL A 1 187 ? 15.560 -14.263 -8.489 1.00 79.81 187 VAL A O 1
ATOM 1550 N N . GLU A 1 188 ? 14.833 -15.489 -6.748 1.00 69.12 188 GLU A N 1
ATOM 1551 C CA . GLU A 1 188 ? 16.137 -15.996 -6.313 1.00 69.12 188 GLU A CA 1
ATOM 1552 C C . GLU A 1 188 ? 16.429 -17.379 -6.925 1.00 69.12 188 GLU A C 1
ATOM 1554 O O . GLU A 1 188 ? 17.519 -17.582 -7.454 1.00 69.12 188 GLU A O 1
ATOM 1559 N N . HIS A 1 189 ? 15.429 -18.263 -7.050 1.00 56.22 189 HIS A N 1
ATOM 1560 C CA . HIS A 1 189 ? 15.541 -19.532 -7.793 1.00 56.22 189 HIS A CA 1
ATOM 1561 C C . HIS A 1 189 ? 15.824 -19.356 -9.296 1.00 56.22 189 HIS A C 1
ATOM 1563 O O . HIS A 1 189 ? 16.340 -20.271 -9.928 1.00 56.22 189 HIS A O 1
ATOM 1569 N N . HIS A 1 190 ? 15.580 -18.179 -9.887 1.00 51.03 190 HIS A N 1
ATOM 1570 C CA . HIS A 1 190 ? 16.029 -17.901 -11.260 1.00 51.03 190 HIS A CA 1
ATOM 1571 C C . HIS A 1 190 ? 17.564 -17.878 -11.425 1.00 51.03 190 HIS A C 1
ATOM 1573 O O . HIS A 1 190 ? 18.036 -17.854 -12.560 1.00 51.03 190 HIS A O 1
ATOM 1579 N N . HIS A 1 191 ? 18.333 -17.913 -10.329 1.00 47.75 191 HIS A N 1
ATOM 1580 C CA . HIS A 1 191 ? 19.783 -18.123 -10.341 1.00 47.75 191 HIS A CA 1
ATOM 1581 C C . HIS A 1 191 ? 20.222 -19.532 -9.891 1.00 47.75 191 HIS A C 1
ATOM 1583 O O . HIS A 1 191 ? 21.394 -19.854 -10.062 1.00 47.75 191 HIS A O 1
ATOM 1589 N N . LEU A 1 192 ? 19.325 -20.374 -9.353 1.00 38.91 192 LEU A N 1
ATOM 1590 C CA . LEU A 1 192 ? 19.642 -21.710 -8.820 1.00 38.91 192 LEU A CA 1
ATOM 1591 C C . LEU A 1 192 ? 18.504 -22.721 -9.087 1.00 38.91 192 LEU A C 1
ATOM 1593 O O . LEU A 1 192 ? 17.464 -22.708 -8.427 1.00 38.91 192 LEU A O 1
ATOM 1597 N N . MET A 1 193 ? 18.752 -23.623 -10.040 1.00 35.44 193 MET A N 1
ATOM 1598 C CA . MET A 1 193 ? 18.002 -24.858 -10.344 1.00 35.44 193 MET A CA 1
ATOM 1599 C C . MET A 1 193 ? 18.778 -26.079 -9.794 1.00 35.44 193 MET A C 1
ATOM 1601 O O . MET A 1 193 ? 19.984 -25.930 -9.599 1.00 35.44 193 MET A O 1
ATOM 1605 N N . PRO A 1 194 ? 18.203 -27.298 -9.642 1.00 43.00 194 PRO A N 1
ATOM 1606 C CA . PRO A 1 194 ? 16.787 -27.692 -9.704 1.00 43.00 194 PRO A CA 1
ATOM 1607 C C . PRO A 1 194 ? 16.263 -28.478 -8.464 1.00 43.00 194 PRO A C 1
ATOM 1609 O O . PRO A 1 194 ? 15.138 -28.974 -8.498 1.00 43.00 194 PRO A O 1
ATOM 1612 N N . GLU A 1 195 ? 17.024 -28.610 -7.371 1.00 44.09 195 GLU A N 1
ATOM 1613 C CA . GLU A 1 195 ? 16.707 -29.543 -6.258 1.00 44.09 195 GLU A CA 1
ATOM 1614 C C . GLU A 1 195 ? 15.578 -29.074 -5.310 1.00 44.09 195 GLU A C 1
ATOM 1616 O O . GLU A 1 195 ? 14.882 -29.882 -4.693 1.00 44.09 195 GLU A O 1
ATOM 1621 N N . TYR A 1 196 ? 15.312 -27.766 -5.241 1.00 51.84 196 TYR A N 1
ATOM 1622 C CA . TYR A 1 196 ? 14.354 -27.171 -4.292 1.00 51.84 196 TYR A CA 1
ATOM 1623 C C . TYR A 1 196 ? 12.871 -27.466 -4.575 1.00 51.84 196 TYR A C 1
ATOM 1625 O O . TYR A 1 196 ? 12.022 -27.209 -3.719 1.00 51.84 196 TYR A O 1
ATOM 1633 N N . SER A 1 197 ? 12.542 -28.048 -5.732 1.00 48.22 197 SER A N 1
ATOM 1634 C CA . SER A 1 197 ? 11.172 -28.488 -6.046 1.00 48.22 197 SER A CA 1
ATOM 1635 C C . SER A 1 197 ? 10.672 -29.563 -5.070 1.00 48.22 197 SER A C 1
ATOM 1637 O O . SER A 1 197 ? 9.480 -29.627 -4.776 1.00 48.22 197 SER A O 1
ATOM 1639 N N . ILE A 1 198 ? 11.589 -30.366 -4.514 1.00 50.38 198 ILE A N 1
ATOM 1640 C CA . ILE A 1 198 ? 11.280 -31.429 -3.549 1.00 50.38 198 ILE A CA 1
ATOM 1641 C C . ILE A 1 198 ? 10.858 -30.823 -2.200 1.00 50.38 198 ILE A C 1
ATOM 1643 O O . ILE A 1 198 ? 9.820 -31.188 -1.652 1.00 50.38 198 ILE A O 1
ATOM 1647 N N . LEU A 1 199 ? 11.603 -29.831 -1.699 1.00 49.31 199 LEU A N 1
ATOM 1648 C CA . LEU A 1 199 ? 11.305 -29.148 -0.431 1.00 49.31 199 LEU A CA 1
ATOM 1649 C C . LEU A 1 199 ? 10.008 -28.322 -0.493 1.00 49.31 199 LEU A C 1
ATOM 1651 O O . LEU A 1 199 ? 9.287 -28.229 0.501 1.00 49.31 199 LEU A O 1
ATOM 1655 N N . ALA A 1 200 ? 9.679 -27.758 -1.660 1.00 48.75 200 ALA A N 1
ATOM 1656 C CA . ALA A 1 200 ? 8.413 -27.059 -1.871 1.00 48.75 200 ALA A CA 1
ATOM 1657 C C . ALA A 1 200 ? 7.200 -28.005 -1.774 1.00 48.75 200 ALA A C 1
ATOM 1659 O O . ALA A 1 200 ? 6.225 -27.657 -1.111 1.00 48.75 200 ALA A O 1
ATOM 1660 N N . HIS A 1 201 ? 7.277 -29.209 -2.353 1.00 47.16 201 HIS A N 1
ATOM 1661 C CA . HIS A 1 201 ? 6.216 -30.214 -2.218 1.00 47.16 201 HIS A CA 1
ATOM 1662 C C . HIS A 1 201 ? 6.148 -30.841 -0.818 1.00 47.16 201 HIS A C 1
ATOM 1664 O O . HIS A 1 201 ? 5.048 -31.062 -0.320 1.00 47.16 201 HIS A O 1
ATOM 1670 N N . LEU A 1 202 ? 7.280 -31.062 -0.137 1.00 46.47 202 LEU A N 1
ATOM 1671 C CA . LEU A 1 202 ? 7.287 -31.563 1.249 1.00 46.47 202 LEU A CA 1
ATOM 1672 C C . LEU A 1 202 ? 6.604 -30.597 2.237 1.00 46.47 202 LEU A C 1
ATOM 1674 O O . LEU A 1 202 ? 5.997 -31.027 3.216 1.00 46.47 202 LEU A O 1
ATOM 1678 N N . CYS A 1 203 ? 6.645 -29.290 1.957 1.00 45.97 203 CYS A N 1
ATOM 1679 C CA . CYS A 1 203 ? 5.902 -28.283 2.718 1.00 45.97 203 CYS A CA 1
ATOM 1680 C C . CYS A 1 203 ? 4.382 -28.328 2.448 1.00 45.97 203 CYS A C 1
ATOM 1682 O O . CYS A 1 203 ? 3.595 -27.996 3.333 1.00 45.97 203 CYS A O 1
ATOM 1684 N N . GLU A 1 204 ? 3.953 -28.768 1.261 1.00 45.72 204 GLU A N 1
ATOM 1685 C CA . GLU A 1 204 ? 2.533 -28.942 0.915 1.00 45.72 204 GLU A CA 1
ATOM 1686 C C . GLU A 1 204 ? 1.936 -30.249 1.473 1.00 45.72 204 GLU A C 1
ATOM 1688 O O . GLU A 1 204 ? 0.725 -30.316 1.675 1.00 45.72 204 GLU A O 1
ATOM 1693 N N . THR A 1 205 ? 2.758 -31.264 1.776 1.00 47.88 205 THR A N 1
ATOM 1694 C CA . THR A 1 205 ? 2.313 -32.563 2.324 1.00 47.88 205 THR A CA 1
ATOM 1695 C C . THR A 1 205 ? 2.351 -32.672 3.852 1.00 47.88 205 THR A C 1
ATOM 1697 O O . THR A 1 205 ? 1.948 -33.701 4.390 1.00 47.88 205 THR A O 1
ATOM 1700 N N . GLY A 1 206 ? 2.786 -31.628 4.567 1.00 47.12 206 GLY A N 1
ATOM 1701 C CA . GLY A 1 206 ? 2.683 -31.558 6.031 1.00 47.12 206 GLY A CA 1
ATOM 1702 C C . GLY A 1 206 ? 3.608 -32.510 6.801 1.00 47.12 206 GLY A C 1
ATOM 1703 O O . GLY A 1 206 ? 3.239 -32.961 7.882 1.00 47.12 206 GLY A O 1
ATOM 1704 N N . PHE A 1 207 ? 4.789 -32.826 6.259 1.00 46.62 207 PHE A N 1
ATOM 1705 C CA . PHE A 1 207 ? 5.777 -33.663 6.950 1.00 46.62 207 PHE A CA 1
ATOM 1706 C C . PHE A 1 207 ? 6.607 -32.895 7.991 1.00 46.62 207 PHE A C 1
ATOM 1708 O O . PHE A 1 207 ? 6.855 -31.695 7.863 1.00 46.62 207 PHE A O 1
ATOM 1715 N N . ASP A 1 208 ? 7.028 -33.618 9.031 1.00 52.38 208 ASP A N 1
ATOM 1716 C CA . ASP A 1 208 ? 7.640 -33.069 10.243 1.00 52.38 208 ASP A CA 1
ATOM 1717 C C . ASP A 1 208 ? 8.986 -32.360 9.979 1.00 52.38 208 ASP A C 1
ATOM 1719 O O . ASP A 1 208 ? 9.864 -32.857 9.262 1.00 52.38 208 ASP A O 1
ATOM 1723 N N . LEU A 1 209 ? 9.163 -31.198 10.615 1.00 50.50 209 LEU A N 1
ATOM 1724 C CA . LEU A 1 209 ? 10.325 -30.319 10.481 1.00 50.50 209 LEU A CA 1
ATOM 1725 C C . LEU A 1 209 ? 11.635 -31.023 10.884 1.00 50.50 209 LEU A C 1
ATOM 1727 O O . LEU A 1 209 ? 12.701 -30.700 10.355 1.00 50.50 209 LEU A O 1
ATOM 1731 N N . GLY A 1 210 ? 11.555 -32.010 11.785 1.00 51.34 210 GLY A N 1
ATOM 1732 C CA . GLY A 1 210 ? 12.706 -32.792 12.241 1.00 51.34 210 GLY A CA 1
ATOM 1733 C C . GLY A 1 210 ? 13.388 -33.610 11.136 1.00 51.34 210 GLY A C 1
ATOM 1734 O O . GLY A 1 210 ? 14.616 -33.679 11.100 1.00 51.34 210 GLY A O 1
ATOM 1735 N N . LEU A 1 211 ? 12.629 -34.178 10.189 1.00 47.84 211 LEU A N 1
ATOM 1736 C CA . LEU A 1 211 ? 13.207 -35.001 9.116 1.00 47.84 211 LEU A CA 1
ATOM 1737 C C . LEU A 1 211 ? 13.886 -34.142 8.034 1.00 47.84 211 LEU A C 1
ATOM 1739 O O . LEU A 1 211 ? 14.912 -34.532 7.477 1.00 47.84 211 LEU A O 1
ATOM 1743 N N . MET A 1 212 ? 13.354 -32.938 7.792 1.00 49.78 212 MET A N 1
ATOM 1744 C CA . MET A 1 212 ? 13.948 -31.938 6.893 1.00 49.78 212 MET A CA 1
ATOM 1745 C C . MET A 1 212 ? 15.327 -31.484 7.400 1.00 49.78 212 MET A C 1
ATOM 1747 O O . MET A 1 212 ? 16.269 -31.373 6.617 1.00 49.78 212 MET A O 1
ATOM 1751 N N . LEU A 1 213 ? 15.468 -31.281 8.717 1.00 51.59 213 LEU A N 1
ATOM 1752 C CA . LEU A 1 213 ? 16.749 -30.956 9.355 1.00 51.59 213 LEU A CA 1
ATOM 1753 C C . LEU A 1 213 ? 17.735 -32.134 9.321 1.00 51.59 213 LEU A C 1
ATOM 1755 O O . LEU A 1 213 ? 18.928 -31.922 9.110 1.00 51.59 213 LEU A O 1
ATOM 1759 N N . PHE A 1 214 ? 17.249 -33.369 9.477 1.00 46.66 214 PHE A N 1
ATOM 1760 C CA . PHE A 1 214 ? 18.092 -34.567 9.445 1.00 46.66 214 PHE A CA 1
ATOM 1761 C C . PHE A 1 214 ? 18.726 -34.799 8.062 1.00 46.66 214 PHE A C 1
ATOM 1763 O O . PHE A 1 214 ? 19.931 -35.021 7.969 1.00 46.66 214 PHE A O 1
ATOM 1770 N N . LEU A 1 215 ? 17.947 -34.667 6.980 1.00 44.16 215 LEU A N 1
ATOM 1771 C CA . LEU A 1 215 ? 18.457 -34.805 5.607 1.00 44.16 215 LEU A CA 1
ATOM 1772 C C . LEU A 1 215 ? 19.374 -33.642 5.189 1.00 44.16 215 LEU A C 1
ATOM 1774 O O . LEU A 1 215 ? 20.336 -33.854 4.451 1.00 44.16 215 LEU A O 1
ATOM 1778 N N . ALA A 1 216 ? 19.133 -32.427 5.694 1.00 48.03 216 ALA A N 1
ATOM 1779 C CA . ALA A 1 216 ? 20.025 -31.287 5.470 1.00 48.03 216 ALA A CA 1
ATOM 1780 C C . ALA A 1 216 ? 21.405 -31.457 6.142 1.00 48.03 216 ALA A C 1
ATOM 1782 O O . ALA A 1 216 ? 22.389 -30.888 5.673 1.00 48.03 216 ALA A O 1
ATOM 1783 N N . GLY A 1 217 ? 21.500 -32.264 7.206 1.00 46.00 217 GLY A N 1
ATOM 1784 C CA . GLY A 1 217 ? 22.735 -32.488 7.963 1.00 46.00 217 GLY A CA 1
ATOM 1785 C C . GLY A 1 217 ? 23.809 -33.330 7.260 1.00 46.00 217 GLY A C 1
ATOM 1786 O O . GLY A 1 217 ? 24.911 -33.444 7.786 1.00 46.00 217 GLY A O 1
ATOM 1787 N N . SER A 1 218 ? 23.518 -33.931 6.099 1.00 48.25 218 SER A N 1
ATOM 1788 C CA . SER A 1 218 ? 24.441 -34.838 5.385 1.00 48.25 218 SER A CA 1
ATOM 1789 C C . SER A 1 218 ? 25.056 -34.259 4.103 1.00 48.25 218 SER A C 1
ATOM 1791 O O . SER A 1 218 ? 25.743 -34.982 3.386 1.00 48.25 218 SER A O 1
ATOM 1793 N N . CYS A 1 219 ? 24.808 -32.987 3.778 1.00 41.53 219 CYS A N 1
ATOM 1794 C CA . CYS A 1 219 ? 25.260 -32.380 2.524 1.00 41.53 219 CYS A CA 1
ATOM 1795 C C . CYS A 1 219 ? 26.208 -31.199 2.781 1.00 41.53 219 CYS A C 1
ATOM 1797 O O . CYS A 1 219 ? 25.805 -30.198 3.368 1.00 41.53 219 CYS A O 1
ATOM 1799 N N . GLU A 1 220 ? 27.452 -31.268 2.297 1.00 41.69 220 GLU A N 1
ATOM 1800 C CA . GLU A 1 220 ? 28.454 -30.198 2.482 1.00 41.69 220 GLU A CA 1
ATOM 1801 C C . GLU A 1 220 ? 28.027 -28.855 1.844 1.00 41.69 220 GLU A C 1
ATOM 1803 O O . GLU A 1 220 ? 28.406 -27.785 2.319 1.00 41.69 220 GLU A O 1
ATOM 1808 N N . LEU A 1 221 ? 27.133 -28.883 0.846 1.00 41.25 221 LEU A N 1
ATOM 1809 C CA . LEU A 1 221 ? 26.483 -27.688 0.281 1.00 41.25 221 LEU A CA 1
ATOM 1810 C C . LEU A 1 221 ? 25.577 -26.944 1.282 1.00 41.25 221 LEU A C 1
ATOM 1812 O O . LEU A 1 221 ? 25.390 -25.732 1.153 1.00 41.25 221 LEU A O 1
ATOM 1816 N N . ALA A 1 222 ? 25.035 -27.625 2.298 1.00 40.81 222 ALA A N 1
ATOM 1817 C CA . ALA A 1 222 ? 24.188 -26.997 3.312 1.00 40.81 222 ALA A CA 1
ATOM 1818 C C . ALA A 1 222 ? 24.985 -26.065 4.241 1.00 40.81 222 ALA A C 1
ATOM 1820 O O . ALA A 1 222 ? 24.458 -25.036 4.663 1.00 40.81 222 ALA A O 1
ATOM 1821 N N . GLN A 1 223 ? 26.265 -26.361 4.499 1.00 39.56 223 GLN A N 1
ATOM 1822 C CA . GLN A 1 223 ? 27.127 -25.525 5.346 1.00 39.56 223 GLN A CA 1
ATOM 1823 C C . GLN A 1 223 ? 27.435 -24.167 4.692 1.00 39.56 223 GLN A C 1
ATOM 1825 O O . GLN A 1 223 ? 27.451 -23.140 5.372 1.00 39.56 223 GLN A O 1
ATOM 1830 N N . ALA A 1 224 ? 27.588 -24.132 3.362 1.00 39.47 224 ALA A N 1
ATOM 1831 C CA . ALA A 1 224 ? 27.740 -22.883 2.611 1.00 39.47 224 ALA A CA 1
ATOM 1832 C C . ALA A 1 224 ? 26.467 -22.015 2.664 1.00 39.47 224 ALA A C 1
ATOM 1834 O O . ALA A 1 224 ? 26.547 -20.795 2.813 1.00 39.47 224 ALA A O 1
ATOM 1835 N N . LEU A 1 225 ? 25.285 -22.638 2.607 1.00 38.31 225 LEU A N 1
ATOM 1836 C CA . LEU A 1 225 ? 24.002 -21.943 2.747 1.00 38.31 225 LEU A CA 1
ATOM 1837 C C . LEU A 1 225 ? 23.723 -21.505 4.191 1.00 38.31 225 LEU A C 1
ATOM 1839 O O . LEU A 1 225 ? 23.132 -20.447 4.397 1.00 38.31 225 LEU A O 1
ATOM 1843 N N . GLN A 1 226 ? 24.186 -22.248 5.198 1.00 42.31 226 GLN A N 1
ATOM 1844 C CA . GLN A 1 226 ? 24.030 -21.868 6.605 1.00 42.31 226 GLN A CA 1
ATOM 1845 C C . GLN A 1 226 ? 24.639 -20.491 6.909 1.00 42.31 226 GLN A C 1
ATOM 1847 O O . GLN A 1 226 ? 24.039 -19.734 7.665 1.00 42.31 226 GLN A O 1
ATOM 1852 N N . ALA A 1 227 ? 25.746 -20.107 6.265 1.00 40.56 227 ALA A N 1
ATOM 1853 C CA . ALA A 1 227 ? 26.336 -18.777 6.433 1.00 40.56 227 ALA A CA 1
ATOM 1854 C C . ALA A 1 227 ? 25.456 -17.630 5.883 1.00 40.56 227 ALA A C 1
ATOM 1856 O O . ALA A 1 227 ? 25.399 -16.558 6.486 1.00 40.56 227 ALA A O 1
ATOM 1857 N N . GLU A 1 228 ? 24.732 -17.839 4.774 1.00 41.06 228 GLU A N 1
ATOM 1858 C CA . GLU A 1 228 ? 23.818 -16.826 4.213 1.00 41.06 228 GLU A CA 1
ATOM 1859 C C . GLU A 1 228 ? 22.417 -16.839 4.848 1.00 41.06 228 GLU A C 1
ATOM 1861 O O . GLU A 1 228 ? 21.732 -15.813 4.832 1.00 41.06 228 GLU A O 1
ATOM 1866 N N . TRP A 1 229 ? 21.991 -17.970 5.421 1.00 35.81 229 TRP A N 1
ATOM 1867 C CA . TRP A 1 229 ? 20.657 -18.153 6.010 1.00 35.81 229 TRP A CA 1
ATOM 1868 C C . TRP A 1 229 ? 20.624 -18.084 7.544 1.00 35.81 229 TRP A C 1
ATOM 1870 O O . TRP A 1 229 ? 19.533 -17.937 8.095 1.00 35.81 229 TRP A O 1
ATOM 1880 N N . ALA A 1 230 ? 21.764 -18.102 8.249 1.00 40.16 230 ALA A N 1
ATOM 1881 C CA . ALA A 1 230 ? 21.818 -17.999 9.716 1.00 40.16 230 ALA A CA 1
ATOM 1882 C C . ALA A 1 230 ? 21.022 -16.799 10.256 1.00 40.16 230 ALA A C 1
ATOM 1884 O O . ALA A 1 230 ? 20.192 -16.968 11.142 1.00 40.16 230 ALA A O 1
ATOM 1885 N N . TRP A 1 231 ? 21.152 -15.612 9.646 1.00 43.69 231 TRP A N 1
ATOM 1886 C CA . TRP A 1 231 ? 20.390 -14.424 10.067 1.00 43.69 231 TRP A CA 1
ATOM 1887 C C . TRP A 1 231 ? 18.870 -14.547 9.849 1.00 43.69 231 TRP A C 1
ATOM 1889 O O . TRP A 1 231 ? 18.098 -13.866 10.522 1.00 43.69 231 TRP A O 1
ATOM 1899 N N . ILE A 1 232 ? 18.425 -15.397 8.915 1.00 42.28 232 ILE A N 1
ATOM 1900 C CA . ILE A 1 232 ? 17.002 -15.680 8.667 1.00 42.28 232 ILE A CA 1
ATOM 1901 C C . ILE A 1 232 ? 16.490 -16.687 9.704 1.00 42.28 232 ILE A C 1
ATOM 1903 O O . ILE A 1 232 ? 15.390 -16.517 10.228 1.00 42.28 232 ILE A O 1
ATOM 1907 N N . CYS A 1 233 ? 17.289 -17.705 10.029 1.00 35.31 233 CYS A N 1
ATOM 1908 C CA . CYS A 1 233 ? 16.939 -18.740 10.999 1.00 35.31 233 CYS A CA 1
ATOM 1909 C C . CYS A 1 233 ? 16.980 -18.235 12.451 1.00 35.31 233 CYS A C 1
ATOM 1911 O O . CYS A 1 233 ? 16.037 -18.495 13.199 1.00 35.31 233 CYS A O 1
ATOM 1913 N N . ASP A 1 234 ? 17.988 -17.451 12.844 1.00 39.75 234 ASP A N 1
ATOM 1914 C CA . ASP A 1 234 ? 18.102 -16.883 14.197 1.00 39.75 234 ASP A CA 1
ATOM 1915 C C . ASP A 1 234 ? 16.929 -15.946 14.520 1.00 39.75 234 ASP A C 1
ATOM 1917 O O . ASP A 1 234 ? 16.353 -16.011 15.609 1.00 39.75 234 ASP A O 1
ATOM 1921 N N . ALA A 1 235 ? 16.496 -15.137 13.546 1.00 43.62 235 ALA A N 1
ATOM 1922 C CA . ALA A 1 235 ? 15.327 -14.264 13.675 1.00 43.62 235 ALA A CA 1
ATOM 1923 C C . ALA A 1 235 ? 13.996 -15.034 13.831 1.00 43.62 235 ALA A C 1
ATOM 1925 O O . ALA A 1 235 ? 13.016 -14.478 14.335 1.00 43.62 235 ALA A O 1
ATOM 1926 N N . VAL A 1 236 ? 13.947 -16.304 13.412 1.00 43.22 236 VAL A N 1
ATOM 1927 C CA . VAL A 1 236 ? 12.775 -17.186 13.543 1.00 43.22 236 VAL A CA 1
ATOM 1928 C C . VAL A 1 236 ? 12.830 -18.005 14.839 1.00 43.22 236 VAL A C 1
ATOM 1930 O O . VAL A 1 236 ? 11.807 -18.146 15.509 1.00 43.22 236 VAL A O 1
ATOM 1933 N N . LEU A 1 237 ? 14.004 -18.506 15.235 1.00 36.28 237 LEU A N 1
ATOM 1934 C CA . LEU A 1 237 ? 14.154 -19.395 16.392 1.00 36.28 237 LEU A CA 1
ATOM 1935 C C . LEU A 1 237 ? 14.214 -18.651 17.737 1.00 36.28 237 LEU A C 1
ATOM 1937 O O . LEU A 1 237 ? 13.572 -19.088 18.696 1.00 36.28 237 LEU A O 1
ATOM 1941 N N . LEU A 1 238 ? 14.875 -17.487 17.820 1.00 37.91 238 LEU A N 1
ATOM 1942 C CA . LEU A 1 238 ? 15.071 -16.764 19.092 1.00 37.91 238 LEU A CA 1
ATOM 1943 C C . LEU A 1 238 ? 13.795 -16.159 19.710 1.00 37.91 238 LEU A C 1
ATOM 1945 O O . LEU A 1 238 ? 13.845 -15.634 20.822 1.00 37.91 238 LEU A O 1
ATOM 1949 N N . ARG A 1 239 ? 12.633 -16.248 19.045 1.00 40.97 239 ARG A N 1
ATOM 1950 C CA . ARG A 1 239 ? 11.333 -15.842 19.619 1.00 40.97 239 ARG A CA 1
ATOM 1951 C C . ARG A 1 239 ? 10.352 -16.974 19.914 1.00 40.97 239 ARG A C 1
ATOM 1953 O O . ARG A 1 239 ? 9.331 -16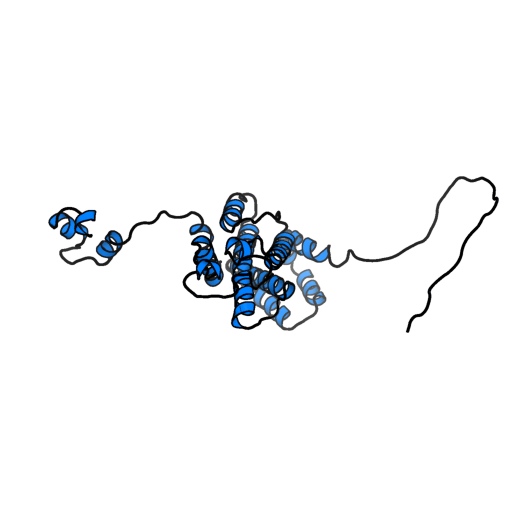.697 20.535 1.00 40.97 239 ARG A O 1
ATOM 1960 N N . 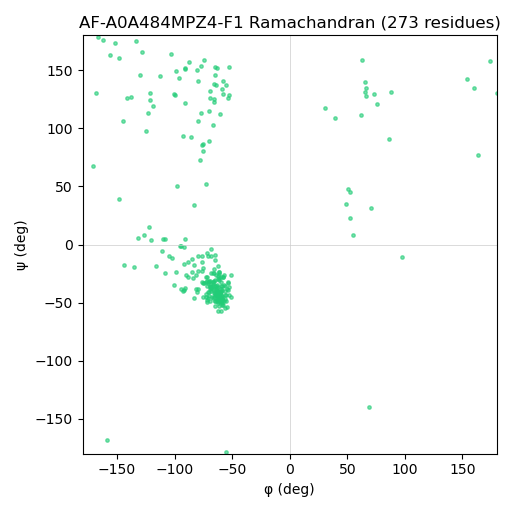SER A 1 240 ? 10.656 -18.223 19.553 1.00 36.25 240 SER A N 1
ATOM 1961 C CA . SER A 1 240 ? 9.767 -19.357 19.864 1.00 36.25 240 SER A CA 1
ATOM 1962 C C . SER A 1 240 ? 10.036 -20.007 21.228 1.00 36.25 240 SER A C 1
ATOM 1964 O O . SER A 1 240 ? 9.187 -20.755 21.702 1.00 36.25 240 SER A O 1
ATOM 1966 N N . TYR A 1 241 ? 11.183 -19.729 21.863 1.00 33.34 241 TYR A N 1
ATOM 1967 C CA . TYR A 1 241 ? 11.604 -20.367 23.126 1.00 33.34 241 TYR A CA 1
ATOM 1968 C C . TYR A 1 241 ? 11.831 -19.401 24.307 1.00 33.34 241 TYR A C 1
ATOM 1970 O O . TYR A 1 241 ? 12.217 -19.821 25.394 1.00 33.34 241 TYR A O 1
ATOM 1978 N N . GLY A 1 242 ? 11.558 -18.106 24.133 1.00 35.81 242 GLY A N 1
ATOM 1979 C CA . GLY A 1 242 ? 11.795 -17.067 25.144 1.00 35.81 242 GLY A CA 1
ATOM 1980 C C . GLY A 1 242 ? 10.561 -16.673 25.962 1.00 35.81 242 GLY A C 1
ATOM 1981 O O . GLY A 1 242 ? 10.258 -15.483 26.029 1.00 35.81 242 GLY A O 1
ATOM 1982 N N . GLY A 1 243 ? 9.810 -17.621 26.545 1.00 30.73 243 GLY A N 1
ATOM 1983 C CA . GLY A 1 243 ? 8.557 -17.247 27.218 1.00 30.73 243 GLY A CA 1
ATOM 1984 C C . GLY A 1 243 ? 7.806 -18.283 28.061 1.00 30.73 243 GLY A C 1
ATOM 1985 O O . GLY A 1 243 ? 6.664 -18.576 27.716 1.00 30.73 243 GLY A O 1
ATOM 1986 N N . LYS A 1 244 ? 8.370 -18.713 29.209 1.00 33.50 244 LYS A N 1
ATOM 1987 C CA . LYS A 1 244 ? 7.789 -18.556 30.580 1.00 33.50 244 LYS A CA 1
ATOM 1988 C C . LYS A 1 244 ? 8.239 -19.622 31.612 1.00 33.50 244 LYS A C 1
ATOM 1990 O O . LYS A 1 244 ? 8.230 -20.805 31.311 1.00 33.50 244 LYS A O 1
ATOM 1995 N N . HIS A 1 245 ? 8.430 -19.152 32.860 1.00 28.38 245 HIS A N 1
ATOM 1996 C CA . HIS A 1 245 ? 8.580 -19.882 34.146 1.00 28.38 245 HIS A CA 1
ATOM 1997 C C . HIS A 1 245 ? 9.855 -20.751 34.307 1.00 28.38 245 HIS A C 1
ATOM 1999 O O . HIS A 1 245 ? 10.244 -21.469 33.401 1.00 28.38 245 HIS A O 1
ATOM 2005 N N . ASN A 1 246 ? 10.578 -20.704 35.437 1.00 27.08 246 ASN A N 1
ATOM 2006 C CA . ASN A 1 246 ? 10.060 -20.995 36.785 1.00 27.08 246 ASN A CA 1
ATOM 2007 C C . ASN A 1 246 ? 10.775 -20.260 37.960 1.00 27.08 246 ASN A C 1
ATOM 2009 O O . ASN A 1 246 ? 11.771 -19.571 37.766 1.00 27.08 246 ASN A O 1
ATOM 2013 N N . HIS A 1 247 ? 10.234 -20.413 39.176 1.00 26.36 247 HIS A N 1
ATOM 2014 C CA . HIS A 1 247 ? 10.731 -19.912 40.474 1.00 26.36 247 HIS A CA 1
ATOM 2015 C C . HIS A 1 247 ? 11.665 -20.915 41.193 1.00 26.36 247 HIS A C 1
ATOM 2017 O O . HIS A 1 247 ? 11.364 -22.104 41.141 1.00 26.36 247 HIS A O 1
ATOM 2023 N N . ARG A 1 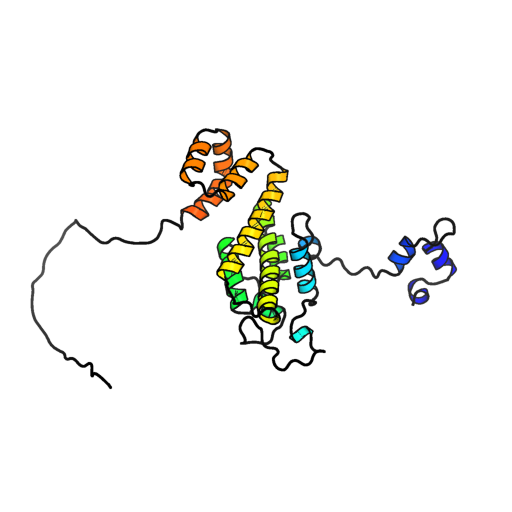248 ? 12.609 -20.400 42.022 1.00 24.47 248 ARG A N 1
ATOM 2024 C CA . ARG A 1 248 ? 13.295 -21.077 43.172 1.00 24.47 248 ARG A CA 1
ATOM 2025 C C . ARG A 1 248 ? 14.166 -22.315 42.831 1.00 24.47 248 ARG A C 1
ATOM 2027 O O . ARG A 1 248 ? 13.985 -22.903 41.776 1.00 24.47 248 ARG A O 1
ATOM 2034 N N . SER A 1 249 ? 15.147 -22.788 43.613 1.00 26.64 249 SER A N 1
ATOM 2035 C CA . SER A 1 249 ? 15.707 -22.513 44.967 1.00 26.64 249 SER A CA 1
ATOM 2036 C C . SER A 1 249 ? 17.183 -23.007 44.973 1.00 26.64 249 SER A C 1
ATOM 2038 O O . SER A 1 249 ? 17.495 -23.836 44.121 1.00 26.64 249 SER A O 1
ATOM 2040 N N . GLU A 1 250 ? 18.143 -22.689 45.859 1.00 27.88 250 GLU A N 1
ATOM 2041 C CA . GLU A 1 250 ? 18.387 -21.712 46.958 1.00 27.88 250 GLU A CA 1
ATOM 2042 C C . GLU A 1 250 ? 19.934 -21.776 47.275 1.00 27.88 250 GLU A C 1
ATOM 2044 O O . GLU A 1 250 ? 20.622 -22.603 46.675 1.00 27.88 250 GLU A O 1
ATOM 2049 N N . GLY A 1 251 ? 20.481 -20.976 48.213 1.00 26.97 251 GLY A N 1
ATOM 2050 C CA . GLY A 1 251 ? 21.899 -20.967 48.682 1.00 26.97 251 GLY A CA 1
ATOM 2051 C C . GLY A 1 251 ? 22.860 -20.057 47.881 1.00 26.97 251 GLY A C 1
ATOM 2052 O O . GLY A 1 251 ? 22.869 -20.114 46.656 1.00 26.97 251 GLY A O 1
ATOM 2053 N N . GLU A 1 252 ? 23.713 -19.183 48.437 1.00 27.17 252 GLU A N 1
ATOM 2054 C CA . GLU A 1 252 ? 24.070 -18.803 49.828 1.00 27.17 252 GLU A CA 1
ATOM 2055 C C . GLU A 1 252 ? 24.806 -17.411 49.764 1.00 27.17 252 GLU A C 1
ATOM 2057 O O . GLU A 1 252 ? 25.011 -16.919 48.653 1.00 27.17 252 GLU A O 1
ATOM 2062 N N . ALA A 1 253 ? 25.239 -16.662 50.798 1.00 28.31 253 ALA A N 1
ATOM 2063 C CA . ALA A 1 253 ? 25.374 -16.854 52.253 1.00 28.31 253 ALA A CA 1
ATOM 2064 C C . ALA A 1 253 ? 25.430 -15.492 53.024 1.00 28.31 253 ALA A C 1
ATOM 2066 O O . ALA A 1 253 ? 25.242 -14.430 52.435 1.00 28.31 253 ALA A O 1
ATOM 2067 N N . ASP A 1 254 ? 25.790 -15.569 54.314 1.00 28.50 254 ASP A N 1
ATOM 2068 C CA . ASP A 1 254 ? 26.414 -14.563 55.202 1.00 28.50 254 ASP A CA 1
ATOM 2069 C C . ASP A 1 254 ? 25.639 -13.341 55.772 1.00 28.50 254 ASP A C 1
ATOM 2071 O O . ASP A 1 254 ? 25.106 -12.480 55.075 1.00 28.50 254 ASP A O 1
ATOM 2075 N N . ASN A 1 255 ? 25.790 -13.226 57.106 1.00 30.89 255 ASN A N 1
ATOM 2076 C CA . ASN A 1 255 ? 25.563 -12.103 58.039 1.00 30.89 255 ASN A CA 1
ATOM 2077 C C . ASN A 1 255 ? 24.161 -11.845 58.653 1.00 30.89 255 ASN A C 1
ATOM 2079 O O . ASN A 1 255 ? 23.355 -11.034 58.204 1.00 30.89 255 ASN A O 1
ATOM 2083 N N . GLU A 1 256 ? 23.988 -12.489 59.814 1.00 29.81 256 GLU A N 1
ATOM 2084 C CA . GLU A 1 256 ? 23.211 -12.108 61.013 1.00 29.81 256 GLU A CA 1
ATOM 2085 C C . GLU A 1 256 ? 23.592 -10.721 61.619 1.00 29.81 256 GLU A C 1
ATOM 2087 O O . GLU A 1 256 ? 24.560 -10.114 61.152 1.00 29.81 256 GLU A O 1
ATOM 2092 N N . PRO A 1 257 ? 22.978 -10.245 62.741 1.00 42.16 257 PRO A N 1
ATOM 2093 C CA . PRO A 1 257 ? 21.713 -10.640 63.408 1.00 42.16 257 PRO A CA 1
ATOM 2094 C C . PRO A 1 257 ? 20.802 -9.436 63.800 1.00 42.16 257 PRO A C 1
ATOM 2096 O O . PRO A 1 257 ? 21.227 -8.284 63.746 1.00 42.16 257 PRO A O 1
ATOM 2099 N N . GLY A 1 258 ? 19.578 -9.672 64.325 1.00 27.38 258 GLY A N 1
ATOM 2100 C CA . GLY A 1 258 ? 18.886 -8.610 65.096 1.00 27.38 258 GLY A CA 1
ATOM 2101 C C . GLY A 1 258 ? 17.372 -8.676 65.387 1.00 27.38 258 GLY A C 1
ATOM 2102 O O . GLY A 1 258 ? 16.639 -7.848 64.865 1.00 27.38 258 GLY A O 1
ATOM 2103 N N . ASN A 1 259 ? 16.956 -9.514 66.352 1.00 29.42 259 ASN A N 1
ATOM 2104 C CA . ASN A 1 259 ? 15.848 -9.287 67.321 1.00 29.42 259 ASN A CA 1
ATOM 2105 C C . ASN A 1 259 ? 14.356 -9.172 66.838 1.00 29.42 259 ASN A C 1
ATOM 2107 O O . ASN A 1 259 ? 14.040 -8.358 65.974 1.00 29.42 259 ASN A O 1
ATOM 2111 N N . PRO A 1 260 ? 13.381 -9.895 67.447 1.00 38.94 260 PRO A N 1
ATOM 2112 C CA . PRO A 1 260 ? 11.956 -9.820 67.080 1.00 38.94 260 PRO A CA 1
ATOM 2113 C C . PRO A 1 260 ? 11.105 -8.915 68.000 1.00 38.94 260 PRO A C 1
ATOM 2115 O O . PRO A 1 260 ? 11.313 -8.876 69.212 1.00 38.94 260 PRO A O 1
ATOM 2118 N N . GLY A 1 261 ? 10.048 -8.275 67.471 1.00 26.81 261 GLY A N 1
ATOM 2119 C CA . GLY A 1 261 ? 9.066 -7.593 68.329 1.00 26.81 261 GLY A CA 1
ATOM 2120 C C . GLY A 1 261 ? 7.887 -6.876 67.650 1.00 26.81 261 GLY A C 1
ATOM 2121 O O . GLY A 1 261 ? 8.076 -5.994 66.825 1.00 26.81 261 GLY A O 1
ATOM 2122 N N . THR A 1 262 ? 6.674 -7.174 68.142 1.00 30.77 262 THR A N 1
ATOM 2123 C CA . THR A 1 262 ? 5.455 -6.317 68.178 1.00 30.77 262 THR A CA 1
ATOM 2124 C C . THR A 1 262 ? 4.811 -5.827 66.861 1.00 30.77 262 THR A C 1
ATOM 2126 O O . THR A 1 262 ? 5.371 -5.030 66.128 1.00 30.77 262 THR A O 1
ATOM 2129 N N . LYS A 1 263 ? 3.607 -6.331 66.527 1.00 31.66 263 LYS A N 1
ATOM 2130 C CA . LYS A 1 263 ? 2.253 -5.744 66.782 1.00 31.66 263 LYS A CA 1
ATOM 2131 C C . LYS A 1 263 ? 1.857 -4.556 65.869 1.00 31.66 263 LYS A C 1
ATOM 2133 O O . LYS A 1 263 ? 2.438 -3.490 66.006 1.00 31.66 263 LYS A O 1
ATOM 2138 N N . TYR A 1 264 ? 0.753 -4.682 65.109 1.00 28.27 264 TYR A N 1
ATOM 2139 C CA . TYR A 1 264 ? -0.553 -4.015 65.375 1.00 28.27 264 TYR A CA 1
ATOM 2140 C C . TYR A 1 264 ? -1.515 -3.913 64.152 1.00 28.27 264 TYR A C 1
ATOM 2142 O O . TYR A 1 264 ? -1.138 -3.443 63.090 1.00 28.27 264 TYR A O 1
ATOM 2150 N N . LEU A 1 265 ? -2.794 -4.241 64.418 1.00 30.56 265 LEU A N 1
ATOM 2151 C CA . LEU A 1 265 ? -4.062 -3.603 63.973 1.00 30.56 265 LEU A CA 1
ATOM 2152 C C . LEU A 1 265 ? -4.561 -3.572 62.500 1.00 30.56 265 LEU A C 1
ATOM 2154 O O . LEU A 1 265 ? -3.976 -2.940 61.638 1.00 30.56 265 LEU A O 1
ATOM 2158 N N . MET A 1 266 ? -5.826 -4.033 62.373 1.00 29.67 266 MET A N 1
ATOM 2159 C CA . MET A 1 266 ? -6.952 -3.522 61.543 1.00 29.67 266 MET A CA 1
ATOM 2160 C C . MET A 1 266 ? -6.853 -3.568 59.993 1.00 29.67 266 MET A C 1
ATOM 2162 O O . MET A 1 266 ? -5.846 -3.212 59.410 1.00 29.67 266 MET A O 1
ATOM 2166 N N . GLY A 1 267 ? -7.920 -3.905 59.248 1.00 28.67 267 GLY A N 1
ATOM 2167 C CA . GLY A 1 267 ? -9.237 -4.395 59.679 1.00 28.67 267 GLY A CA 1
ATOM 2168 C C . GLY A 1 267 ? -10.290 -4.550 58.556 1.00 28.67 267 GLY A C 1
ATOM 2169 O O . GLY A 1 267 ? -10.215 -3.905 57.522 1.00 28.67 267 GLY A O 1
ATOM 2170 N N . ARG A 1 268 ? -11.291 -5.407 58.827 1.00 30.22 268 ARG A N 1
ATOM 2171 C CA . ARG A 1 268 ? -12.661 -5.518 58.252 1.00 30.22 268 ARG A CA 1
ATOM 2172 C C . ARG A 1 268 ? -12.930 -5.300 56.742 1.00 30.22 268 ARG A C 1
ATOM 2174 O O . ARG A 1 268 ? -13.140 -4.187 56.280 1.00 30.22 268 ARG A O 1
ATOM 2181 N N . LEU A 1 269 ? -13.245 -6.423 56.085 1.00 30.38 269 LEU A N 1
ATOM 2182 C CA . LEU A 1 269 ? -14.589 -6.774 55.567 1.00 30.38 269 LEU A CA 1
ATOM 2183 C C . LEU A 1 269 ? -15.542 -5.643 55.108 1.00 30.38 269 LEU A C 1
ATOM 2185 O O . LEU A 1 269 ? -16.147 -4.962 55.944 1.00 30.38 269 LEU A O 1
ATOM 2189 N N . ARG A 1 270 ? -15.895 -5.668 53.813 1.00 31.62 270 ARG A N 1
ATOM 2190 C CA . ARG A 1 270 ? -17.283 -5.920 53.355 1.00 31.62 270 ARG A CA 1
ATOM 2191 C C . ARG A 1 270 ? -17.352 -6.175 51.842 1.00 31.62 270 ARG A C 1
ATOM 2193 O O . ARG A 1 270 ? -16.876 -5.358 51.065 1.00 31.62 270 ARG A O 1
ATOM 2200 N N . LEU A 1 271 ? -18.026 -7.253 51.447 1.00 32.94 271 LEU A N 1
ATOM 2201 C CA . LEU A 1 271 ? -18.728 -7.347 50.167 1.00 32.94 271 LEU A CA 1
ATOM 2202 C C . LEU A 1 271 ? -20.191 -7.639 50.494 1.00 32.94 271 LEU A C 1
ATOM 2204 O O . LEU A 1 271 ? -20.477 -8.495 51.328 1.00 32.94 271 LEU A O 1
ATOM 2208 N N . THR A 1 272 ? -21.090 -6.873 49.890 1.00 37.47 272 THR A N 1
ATOM 2209 C CA . THR A 1 272 ? -22.539 -7.068 49.963 1.00 37.47 272 THR A CA 1
ATOM 2210 C C . THR A 1 272 ? -23.000 -7.757 48.691 1.00 37.47 272 THR A C 1
ATOM 2212 O O . THR A 1 272 ? -22.675 -7.299 47.595 1.00 37.47 272 THR A O 1
ATOM 2215 N N . GLU A 1 273 ? -23.764 -8.830 48.847 1.00 33.28 273 GLU A N 1
ATOM 2216 C CA . GLU A 1 273 ? -24.543 -9.433 47.768 1.00 33.28 273 GLU A CA 1
ATOM 2217 C C . GLU A 1 273 ? -25.607 -8.440 47.275 1.00 33.28 273 GLU A C 1
ATOM 2219 O O . GLU A 1 273 ? -26.077 -7.598 48.042 1.00 33.28 273 GLU A O 1
ATOM 2224 N N . ASN A 1 274 ? -25.989 -8.545 46.003 1.00 38.19 274 ASN A N 1
ATOM 2225 C CA . ASN A 1 274 ? -27.131 -7.840 45.430 1.00 38.19 274 ASN A CA 1
ATOM 2226 C C . ASN A 1 274 ? -27.851 -8.772 44.446 1.00 38.19 274 ASN A C 1
ATOM 2228 O O . ASN A 1 274 ? -27.214 -9.258 43.513 1.00 38.19 274 ASN A O 1
ATOM 2232 N N . SER A 1 275 ? -29.157 -8.917 44.687 1.00 41.03 275 SER A N 1
ATOM 2233 C CA . SER A 1 275 ? -30.266 -9.012 43.719 1.00 41.03 275 SER A CA 1
ATOM 2234 C C . SER A 1 275 ? -30.156 -9.972 42.530 1.00 41.03 275 SER A C 1
ATOM 2236 O O . SER A 1 275 ? -29.556 -9.573 41.508 1.00 41.03 275 SER A O 1
#

Sequence (275 aa):
MLLLKCGNRLELENQLCDLGEISATKVYDLLRTRAEVRPWMKAIWKSYIPPRYSFCAWLIFRNRIPTKTSLHFIAMENRSCELCHKEEETGQHLFFSCETSTLIWNAITSWLEIAPALSTLDRALTWLRRLRNYHCSRRKMIRLAILSTAYHIWRLRNGVYFDNQAINIDGIVCKIKVGVFKVMNRVEHHHLMPEYSILAHLCETGFDLGLMLFLAGSCELAQALQAEWAWICDAVLLRSYGGKHNHRSEGEADNEPGNPGTKYLMGRLRLTENS

Mean predicted aligned error: 17.25 Å

Organism: NCBI:txid132261

Radius of gyration: 30.46 Å; Cα contacts (8 Å, |Δi|>4): 178; chains: 1; bounding box: 59×61×117 Å

Solvent-accessible surface area (backbone atoms only — not comparable to full-atom values): 17284 Å² total; per-residue (Å²): 114,65,61,81,77,52,61,53,70,70,54,43,51,67,65,27,36,55,101,84,43,80,34,65,67,45,49,47,58,70,69,48,77,84,70,81,85,56,76,62,56,74,65,46,65,45,94,82,49,60,64,69,28,33,51,44,48,52,27,54,78,66,73,62,53,88,32,57,59,74,42,66,92,52,93,66,98,72,48,46,24,85,72,68,66,80,50,66,20,38,70,64,34,57,65,44,64,32,63,58,38,40,52,49,48,51,57,51,26,60,74,66,75,43,85,93,72,65,80,42,74,63,59,46,55,55,51,60,64,69,51,72,87,55,56,73,64,62,56,48,50,56,50,43,44,58,35,38,47,55,36,50,53,53,51,49,47,48,32,33,74,76,66,70,41,81,90,52,63,68,64,49,50,48,52,42,52,54,55,39,50,64,42,51,52,60,66,53,44,75,79,55,83,75,73,66,63,57,60,57,49,45,66,74,68,72,63,64,69,68,59,59,55,57,64,51,73,76,42,79,70,47,62,66,48,43,73,77,40,44,73,62,48,50,72,59,53,72,70,77,76,75,81,81,88,86,82,90,87,83,89,87,82,91,82,86,86,85,87,89,82,83,90,84,84,87,81,80,90,85,86,80,88,80,135

pLDDT: mean 70.89, std 23.98, range [24.47, 97.88]